Protein AF-A0A9D1MXI4-F1 (afdb_monomer_lite)

Organism: NCBI:txid2840822

Radius of gyration: 25.36 Å; chains: 1; bounding box: 76×59×66 Å

Sequence (255 aa):
MKKQAKLLVVVLALVLALSVVLLTACVKEETKTAYGLVHGEGYVCQATVVVKGETLVSADLIEACLPTYVKAETAIEGYTVEGTYSNHGSAATANFYKTVKFGDVTMTYDATLDGEYSKGYMVGDETMLEFFRNEANCEKYFNAVANDKVAVVLATGDDTTILNSAALLKTENGYWGTPAANALGWKANVKATCDYVVENGFGGASQKTDFTAKDHSSVNAALDNELVDKNGVNTGATWTDMWDYFSLLEKAYEK

Secondary structure (DSSP, 8-state):
-HHHHHHHHHHHHHHHHHHHHTS------EEEEEEEEETTTTEEEEEEEEEETTEEEEEEEEEEE-STT-EESS--TTTEEEEEEEETTEEEEEEEESEEEETTEEEEEEEEEETTEEEEEEETTEEHHHHHTSHHHHHHHHHHHTTT--EEEETTEEE-SSS-HHHHBTTTS-TT-SPPTTS--HHHHHHHHHHHHHHHTTTT-SSGGG-EEE--TTT-GGGTTEEE-TTS-B-S---TTHHHHHHHHHHHHT-

Foldseek 3Di:
DVPVVVVVVVVVVVVVVVVVVVPPPQQDKDKFWFWAAFDVSQWIKIWIWIDRVPATDFIAIKIWGDLQAQFDPDDDPPQWDWWWDDDPNDTDITTHGQWKDFDPWIWGAARDDDDRTGLGTAGVPHRPSRQRRDGVSSVRVVVCQQVLRIFGQDPVGTHSPSRHVLCTICVRVCPCPDPDQQADGPVQQRVLLTVLCNVPNLPQDDDLVQWFFDAPCVPGSHNGGQIAGVVRHTSSHRDSGSVRNSVSNVVRVVD

pLDDT: mean 89.71, std 14.34, range [43.62, 98.75]

Structure (mmCIF, N/CA/C/O backbone):
data_AF-A0A9D1MXI4-F1
#
_entry.id   AF-A0A9D1MXI4-F1
#
loop_
_atom_site.group_PDB
_atom_site.id
_atom_site.type_symbol
_atom_site.label_atom_id
_atom_site.label_alt_id
_atom_site.label_comp_id
_atom_site.label_asym_id
_atom_site.label_entity_id
_atom_site.label_seq_id
_atom_site.pdbx_PDB_ins_code
_atom_site.Cartn_x
_atom_site.Cartn_y
_atom_site.Cartn_z
_atom_site.occupancy
_atom_site.B_iso_or_equiv
_atom_site.auth_seq_id
_atom_site.auth_comp_id
_atom_site.auth_asym_id
_atom_site.auth_atom_id
_atom_site.pdbx_PDB_model_num
ATOM 1 N N . MET A 1 1 ? -54.410 -35.137 40.409 1.00 50.06 1 MET A N 1
ATOM 2 C CA . MET A 1 1 ? -54.025 -33.827 39.824 1.00 50.06 1 MET A CA 1
ATOM 3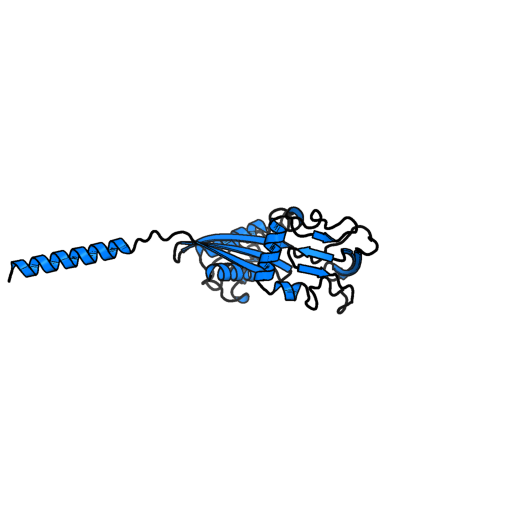 C C . MET A 1 1 ? -52.761 -33.197 40.433 1.00 50.06 1 MET A C 1
ATOM 5 O O . MET A 1 1 ? -51.939 -32.712 39.673 1.00 50.06 1 MET A O 1
ATOM 9 N N . LYS A 1 2 ? -52.517 -33.234 41.758 1.00 52.00 2 LYS A N 1
ATOM 10 C CA . LYS A 1 2 ? -51.366 -32.527 42.383 1.00 52.00 2 LYS A CA 1
ATOM 11 C C . LYS A 1 2 ? -49.951 -33.065 42.065 1.00 52.00 2 LYS A C 1
ATOM 13 O O . LYS A 1 2 ? -48.995 -32.308 42.178 1.00 52.00 2 LYS A O 1
ATOM 18 N N . LYS A 1 3 ? -49.788 -34.342 41.686 1.00 47.94 3 LYS A N 1
ATOM 19 C CA . LYS A 1 3 ? -48.462 -34.938 41.390 1.00 47.94 3 LYS A CA 1
ATOM 20 C C . LYS A 1 3 ? -47.970 -34.683 39.957 1.00 47.94 3 LYS A C 1
ATOM 22 O O . LYS A 1 3 ? -46.775 -34.509 39.766 1.00 47.94 3 LYS A O 1
ATOM 27 N N . GLN A 1 4 ? -48.872 -34.596 38.976 1.00 48.28 4 GLN A N 1
ATOM 28 C CA . GLN A 1 4 ? -48.490 -34.367 37.575 1.00 48.28 4 GLN A CA 1
ATOM 29 C C . GLN A 1 4 ? -48.158 -32.897 37.276 1.00 48.28 4 GLN A C 1
ATOM 31 O O . GLN A 1 4 ? -47.231 -32.632 36.522 1.00 48.28 4 GLN A O 1
ATOM 36 N N . ALA A 1 5 ? -48.807 -31.944 37.957 1.00 52.78 5 ALA A N 1
ATOM 37 C CA . ALA A 1 5 ? -48.458 -30.524 37.853 1.00 52.78 5 ALA A CA 1
ATOM 38 C C . ALA A 1 5 ? -47.048 -30.210 38.398 1.00 52.78 5 ALA A C 1
ATOM 40 O O . ALA A 1 5 ? -46.345 -29.376 37.841 1.00 52.78 5 ALA A O 1
ATOM 41 N N . LYS A 1 6 ? -46.597 -30.912 39.451 1.00 49.81 6 LYS A N 1
ATOM 42 C CA . LYS A 1 6 ? -45.239 -30.744 40.001 1.00 49.81 6 LYS A CA 1
ATOM 43 C C . LYS A 1 6 ? -44.152 -31.293 39.073 1.00 49.81 6 LYS A C 1
ATOM 45 O O . LYS A 1 6 ? -43.085 -30.702 38.995 1.00 49.81 6 LYS A O 1
ATOM 50 N N . LEU A 1 7 ? -44.428 -32.388 38.362 1.00 48.88 7 LEU A N 1
ATOM 51 C CA . LEU A 1 7 ? -43.479 -32.979 37.416 1.00 48.88 7 LEU A CA 1
ATOM 52 C C . LEU A 1 7 ? -43.297 -32.091 36.172 1.00 48.88 7 LEU A C 1
ATOM 54 O O . LEU A 1 7 ? -42.177 -31.910 35.713 1.00 48.88 7 LEU A O 1
ATOM 58 N N . LEU A 1 8 ? -44.380 -31.473 35.686 1.00 51.19 8 LEU A N 1
ATOM 59 C CA . LEU A 1 8 ? -44.344 -30.567 34.534 1.00 51.19 8 LEU A CA 1
ATOM 60 C C . LEU A 1 8 ? -43.522 -29.295 34.812 1.00 51.19 8 LEU A C 1
ATOM 62 O O . LEU A 1 8 ? -42.742 -28.874 33.967 1.00 51.19 8 LEU A O 1
ATOM 66 N N . VAL A 1 9 ? -43.647 -28.717 36.014 1.00 57.34 9 VAL A N 1
ATOM 67 C CA . VAL A 1 9 ? -42.891 -27.516 36.424 1.00 57.34 9 VAL A CA 1
ATOM 68 C C . VAL A 1 9 ? -41.392 -27.806 36.567 1.00 57.34 9 VAL A C 1
ATOM 70 O O . VAL A 1 9 ? -40.570 -26.977 36.189 1.00 57.34 9 VAL A O 1
ATOM 73 N N . VAL A 1 10 ? -41.024 -28.995 37.055 1.00 58.22 10 VAL A N 1
ATOM 74 C CA . VAL A 1 10 ? -39.614 -29.407 37.181 1.00 58.22 10 VAL A CA 1
ATOM 75 C C . VAL A 1 10 ? -38.985 -29.661 35.808 1.00 58.22 10 VAL A C 1
ATOM 77 O O . VAL A 1 10 ? -37.854 -29.244 35.580 1.00 58.22 10 VAL A O 1
ATOM 80 N N . VAL A 1 11 ? -39.719 -30.269 34.870 1.00 56.50 11 VAL A N 1
ATOM 81 C CA . VAL A 1 11 ? -39.235 -30.495 33.496 1.00 56.50 11 VAL A CA 1
ATOM 82 C C . VAL A 1 11 ? -39.101 -29.176 32.725 1.00 56.50 11 VAL A C 1
ATOM 84 O O . VAL A 1 11 ? -38.100 -28.987 32.041 1.00 56.50 11 VAL A O 1
ATOM 87 N N . LEU A 1 12 ? -40.030 -28.224 32.887 1.00 53.81 12 LEU A N 1
ATOM 88 C CA . LEU A 1 12 ? -39.919 -26.904 32.248 1.00 53.81 12 LEU A CA 1
ATOM 89 C C . LEU A 1 12 ? -38.727 -26.095 32.787 1.00 53.81 12 LEU A C 1
ATOM 91 O O . LEU A 1 12 ? -38.022 -25.458 32.011 1.00 53.81 12 LEU A O 1
ATOM 95 N N . ALA A 1 13 ? -38.468 -26.154 34.098 1.00 54.28 13 ALA A N 1
ATOM 96 C CA . ALA A 1 13 ? -37.320 -25.489 34.715 1.00 54.28 13 ALA A CA 1
ATOM 97 C C . ALA A 1 13 ? -35.979 -26.119 34.298 1.00 54.28 13 ALA A C 1
ATOM 99 O O . ALA A 1 13 ? -35.002 -25.399 34.112 1.00 54.28 13 ALA A O 1
ATOM 100 N N . LEU A 1 14 ? -35.935 -27.442 34.095 1.00 51.06 14 LEU A N 1
ATOM 101 C CA . LEU A 1 14 ? -34.757 -28.147 33.576 1.00 51.06 14 LEU A CA 1
ATOM 102 C C . LEU A 1 14 ? -34.491 -27.841 32.098 1.00 51.06 14 LEU A C 1
ATOM 104 O O . LEU A 1 14 ? -33.332 -27.697 31.724 1.00 51.06 14 LEU A O 1
ATOM 108 N N . VAL A 1 15 ? -35.531 -27.682 31.273 1.00 54.56 15 VAL A N 1
ATOM 109 C CA . VAL A 1 15 ? -35.384 -27.274 29.864 1.00 54.56 15 VAL A CA 1
ATOM 110 C C . VAL A 1 15 ? -34.966 -25.804 29.755 1.00 54.56 15 VAL A C 1
ATOM 112 O O . VAL A 1 15 ? -34.084 -25.504 28.958 1.00 54.56 15 VAL A O 1
ATOM 115 N N . LEU A 1 16 ? -35.496 -24.910 30.603 1.00 50.38 16 LEU A N 1
ATOM 116 C CA . LEU A 1 16 ? -35.042 -23.514 30.663 1.00 50.38 16 LEU A CA 1
ATOM 117 C C . LEU A 1 16 ? -33.595 -23.390 31.169 1.00 50.38 16 LEU A C 1
ATOM 119 O O . LEU A 1 16 ? -32.814 -22.626 30.604 1.00 50.38 16 LEU A O 1
ATOM 123 N N . ALA A 1 17 ? -33.206 -24.170 32.182 1.00 50.75 17 ALA A N 1
ATOM 124 C CA . ALA A 1 17 ? -31.834 -24.190 32.685 1.00 50.75 17 ALA A CA 1
ATOM 125 C C . ALA A 1 17 ? -30.846 -24.789 31.666 1.00 50.75 17 ALA A C 1
ATOM 127 O O . ALA A 1 17 ? -29.738 -24.277 31.534 1.00 50.75 17 ALA A O 1
ATOM 128 N N . LEU A 1 18 ? -31.243 -25.807 30.887 1.00 46.19 18 LEU A N 1
ATOM 129 C CA . LEU A 1 18 ? -30.415 -26.323 29.789 1.00 46.19 18 LEU A CA 1
ATOM 130 C C . LEU A 1 18 ? -30.343 -25.358 28.596 1.00 46.19 18 LEU A C 1
ATOM 132 O O . LEU A 1 18 ? -29.289 -25.264 27.973 1.00 46.19 18 LEU A O 1
ATOM 136 N N . SER A 1 19 ? -31.408 -24.606 28.291 1.00 46.47 19 SER A N 1
ATOM 137 C CA . SER A 1 19 ? -31.379 -23.617 27.202 1.00 46.47 19 SER A CA 1
ATOM 138 C C . SER A 1 19 ? -30.511 -22.393 27.511 1.00 46.47 19 SER A C 1
ATOM 140 O O . SER A 1 19 ? -29.990 -21.784 26.586 1.00 46.47 19 SER A O 1
ATOM 142 N N . VAL A 1 20 ? -30.295 -22.061 28.790 1.00 48.47 20 VAL A N 1
ATOM 143 C CA . VAL A 1 20 ? -29.373 -20.980 29.192 1.00 48.47 20 VAL A CA 1
ATOM 144 C C . VAL A 1 20 ? -27.910 -21.447 29.169 1.00 48.47 20 VAL A C 1
ATOM 146 O O . VAL A 1 20 ? -27.020 -20.656 28.874 1.00 48.47 20 VAL A O 1
ATOM 149 N N . VAL A 1 21 ? -27.643 -22.739 29.392 1.00 45.41 21 VAL A N 1
ATOM 150 C CA . VAL A 1 21 ? -26.277 -23.306 29.367 1.00 45.41 21 VAL A CA 1
ATOM 151 C C . VAL A 1 21 ? -25.789 -23.625 27.940 1.00 45.41 21 VAL A C 1
ATOM 153 O O . VAL A 1 21 ? -24.590 -23.741 27.711 1.00 45.41 21 VAL A O 1
ATOM 156 N N . LEU A 1 22 ? -26.686 -23.689 26.950 1.00 43.62 22 LEU A N 1
ATOM 157 C CA . LEU A 1 22 ? -26.337 -23.869 25.530 1.00 43.62 22 LEU A CA 1
ATOM 158 C C . LEU A 1 22 ? -25.975 -22.565 24.788 1.00 43.62 22 LEU A C 1
ATOM 160 O O . LEU A 1 22 ? -25.564 -22.632 23.633 1.00 43.62 22 LEU A O 1
ATOM 164 N N . LEU A 1 23 ? -26.086 -21.397 25.432 1.00 46.88 23 LEU A N 1
ATOM 165 C CA . LEU A 1 23 ? -25.782 -20.090 24.826 1.00 46.88 23 LEU A CA 1
ATOM 166 C C . LEU A 1 23 ? -24.425 -19.501 25.225 1.00 46.88 23 LEU A C 1
ATOM 168 O O . LEU A 1 23 ? -24.022 -18.482 24.676 1.00 46.88 23 LEU A O 1
ATOM 172 N N . THR A 1 24 ? -23.659 -20.170 26.087 1.00 50.75 24 THR A N 1
ATOM 173 C CA . THR A 1 24 ? -22.215 -19.926 26.187 1.00 50.75 24 THR A CA 1
ATOM 174 C C . THR A 1 24 ? -21.483 -20.865 25.237 1.00 50.75 24 THR A C 1
ATOM 176 O O . THR A 1 24 ? -20.652 -21.672 25.654 1.00 50.75 24 THR A O 1
ATOM 179 N N . ALA A 1 25 ? -21.782 -20.779 23.938 1.00 53.97 25 ALA A N 1
ATOM 180 C CA . ALA A 1 25 ? -20.737 -21.086 22.976 1.00 53.97 25 ALA A CA 1
ATOM 181 C C . ALA A 1 25 ? -19.582 -20.149 23.342 1.00 53.97 25 ALA A C 1
ATOM 183 O O . ALA A 1 25 ? -19.776 -18.934 23.375 1.00 53.97 25 ALA A O 1
ATOM 184 N N . CYS A 1 26 ? -18.423 -20.689 23.730 1.00 66.88 26 CYS A N 1
ATOM 185 C CA . CYS A 1 26 ? -17.211 -19.885 23.837 1.00 66.88 26 CYS A CA 1
ATOM 186 C C . CYS A 1 26 ? -17.064 -19.168 22.501 1.00 66.88 26 CYS A C 1
ATOM 188 O O . CYS A 1 26 ? -16.714 -19.806 21.509 1.00 66.88 26 CYS A O 1
ATOM 190 N N . VAL A 1 27 ? -17.405 -17.879 22.467 1.00 76.62 27 VAL A N 1
ATOM 191 C CA . VAL A 1 27 ? -17.268 -17.084 21.258 1.00 76.62 27 VAL A CA 1
ATOM 192 C C . VAL A 1 27 ? -15.780 -17.078 20.957 1.00 76.62 27 VAL A C 1
ATOM 194 O O . VAL A 1 27 ? -14.978 -16.564 21.744 1.00 76.62 27 VAL A O 1
ATOM 197 N N . LYS A 1 28 ? -15.417 -17.810 19.907 1.00 87.88 28 LYS A N 1
ATOM 198 C CA . LYS A 1 28 ? -14.035 -17.982 19.491 1.00 87.88 28 LYS A CA 1
ATOM 199 C C . LYS A 1 28 ? -13.592 -16.681 18.839 1.00 87.88 28 LYS A C 1
ATOM 201 O O . LYS A 1 28 ? -14.395 -16.009 18.199 1.00 87.88 28 LYS A O 1
ATOM 206 N N . GLU A 1 29 ? -12.323 -16.351 19.019 1.00 94.31 29 GLU A N 1
ATOM 207 C CA . GLU A 1 29 ? -11.712 -15.284 18.243 1.00 94.31 29 GLU A CA 1
ATOM 208 C C . GLU A 1 29 ? -11.704 -15.651 16.758 1.00 94.31 29 GLU A C 1
ATOM 210 O O . GLU A 1 29 ? -11.369 -16.780 16.375 1.00 94.31 29 GLU A O 1
ATOM 215 N N . GLU A 1 30 ? -12.095 -14.686 15.941 1.00 95.69 30 GLU A N 1
ATOM 216 C CA . GLU A 1 30 ? -12.072 -14.746 14.490 1.00 95.69 30 GLU A CA 1
ATOM 217 C C . GLU A 1 30 ? -11.144 -13.650 13.976 1.00 95.69 30 GLU A C 1
ATOM 219 O O . GLU A 1 30 ? -11.260 -12.490 14.367 1.00 95.69 30 GLU A O 1
ATOM 224 N N . THR A 1 31 ? -10.211 -14.031 13.108 1.00 97.81 31 THR A N 1
ATOM 225 C CA . THR A 1 31 ? -9.330 -13.095 12.412 1.00 97.81 31 THR A CA 1
ATOM 226 C C . THR A 1 31 ? -9.926 -12.798 11.049 1.00 97.81 31 THR A C 1
ATOM 228 O O . THR A 1 31 ? -10.162 -13.719 10.267 1.00 97.81 31 THR A O 1
ATOM 231 N N . LYS A 1 32 ? -10.126 -11.516 10.760 1.00 97.81 32 LYS A N 1
ATOM 232 C CA . LYS A 1 32 ? -10.642 -11.032 9.485 1.00 97.81 32 LYS A CA 1
ATOM 233 C C . LYS A 1 32 ? -9.624 -10.099 8.852 1.00 97.81 32 LYS A C 1
ATOM 235 O O . LYS A 1 32 ? -9.008 -9.289 9.545 1.00 97.81 32 LYS A O 1
ATOM 240 N N . THR A 1 33 ? -9.453 -10.208 7.540 1.00 98.44 33 THR A N 1
ATOM 241 C CA . THR A 1 33 ? -8.428 -9.461 6.806 1.00 98.44 33 THR A CA 1
ATOM 242 C C . THR A 1 33 ? -9.017 -8.833 5.554 1.00 98.44 33 THR A C 1
ATOM 244 O O . THR A 1 33 ? -9.729 -9.495 4.794 1.00 98.44 33 THR A O 1
ATOM 247 N N . ALA A 1 34 ? -8.689 -7.569 5.309 1.00 98.69 34 ALA A N 1
ATOM 248 C CA . ALA A 1 34 ? -8.965 -6.875 4.059 1.00 98.69 34 ALA A CA 1
ATOM 249 C C . ALA A 1 34 ? -7.683 -6.301 3.460 1.00 98.69 34 ALA A C 1
ATOM 251 O O . ALA A 1 34 ? -6.728 -5.992 4.173 1.00 98.69 34 ALA A O 1
ATOM 252 N N . TYR A 1 35 ? -7.695 -6.145 2.139 1.00 98.75 35 TYR A N 1
ATOM 253 C CA . TYR A 1 35 ? -6.615 -5.504 1.399 1.00 98.75 35 TYR A CA 1
ATOM 254 C C . TYR A 1 35 ? -7.159 -4.324 0.599 1.00 98.75 35 TYR A C 1
ATOM 256 O O . TYR A 1 35 ? -8.290 -4.345 0.099 1.00 98.75 35 TYR A O 1
ATOM 264 N N . GLY A 1 36 ? -6.357 -3.274 0.481 1.00 98.38 36 GLY A N 1
ATOM 265 C CA . GLY A 1 36 ? -6.781 -2.071 -0.217 1.00 98.38 36 GLY A CA 1
ATOM 266 C C . GLY A 1 36 ? -5.667 -1.064 -0.415 1.00 98.38 36 GLY A C 1
ATOM 267 O O . GLY A 1 36 ? -4.592 -1.170 0.173 1.00 98.38 36 GLY A O 1
ATOM 268 N N . LEU A 1 37 ? -5.956 -0.093 -1.271 1.00 97.81 37 LEU A N 1
ATOM 269 C CA . LEU A 1 37 ? -5.107 1.063 -1.487 1.00 97.81 37 LEU A CA 1
ATOM 270 C C . LEU A 1 37 ? -5.292 2.075 -0.353 1.00 97.81 37 LEU A C 1
ATOM 272 O O . LEU A 1 37 ? -6.418 2.327 0.070 1.00 97.81 37 LEU A O 1
ATOM 276 N N . VAL A 1 38 ? -4.196 2.664 0.116 1.00 96.06 38 VAL A N 1
ATOM 277 C CA . VAL A 1 38 ? -4.193 3.670 1.191 1.00 96.06 38 VAL A CA 1
ATOM 278 C C . VAL A 1 38 ? -3.183 4.782 0.914 1.00 96.06 38 VAL A C 1
ATOM 280 O O . VAL A 1 38 ? -2.345 4.663 0.012 1.00 96.06 38 VAL A O 1
ATOM 283 N N . HIS A 1 39 ? -3.271 5.863 1.697 1.00 89.88 39 HIS A N 1
ATOM 284 C CA . HIS A 1 39 ? -2.399 7.033 1.603 1.00 89.88 39 HIS A CA 1
ATOM 285 C C . HIS A 1 39 ? -2.439 7.620 0.185 1.00 89.88 39 HIS A C 1
ATOM 287 O O . HIS A 1 39 ? -1.431 7.696 -0.522 1.00 89.88 39 HIS A O 1
ATOM 293 N N . GLY A 1 40 ? -3.659 7.962 -0.250 1.00 88.38 40 GLY A N 1
ATOM 294 C CA . GLY A 1 40 ? -3.909 8.563 -1.562 1.00 88.38 40 GLY A CA 1
ATOM 295 C C . GLY A 1 40 ? -3.619 7.628 -2.738 1.00 88.38 40 GLY A C 1
ATOM 296 O O . GLY A 1 40 ? -3.064 8.065 -3.740 1.00 88.38 40 GLY A O 1
ATOM 297 N N . GLU A 1 41 ? -3.960 6.344 -2.602 1.00 91.50 41 GLU A N 1
ATOM 298 C CA . GLU A 1 41 ? -3.702 5.290 -3.598 1.00 91.50 41 GLU A CA 1
ATOM 299 C C . GLU A 1 41 ? -2.209 4.979 -3.859 1.00 91.50 41 GLU A C 1
ATOM 301 O O . GLU A 1 41 ? -1.874 4.299 -4.825 1.00 91.50 41 GLU A O 1
ATOM 306 N N . GLY A 1 42 ? -1.293 5.420 -2.988 1.00 90.69 42 GLY A N 1
ATOM 307 C CA . GLY A 1 42 ? 0.152 5.220 -3.171 1.00 90.69 42 GLY A CA 1
ATOM 308 C C . GLY A 1 42 ? 0.705 3.873 -2.684 1.00 90.69 42 GLY A C 1
ATOM 309 O O . GLY A 1 42 ? 1.833 3.512 -3.031 1.00 90.69 42 GLY A O 1
ATOM 310 N N . TYR A 1 43 ? -0.052 3.143 -1.861 1.00 95.50 43 TYR A N 1
ATOM 311 C CA . TYR A 1 43 ? 0.412 1.950 -1.142 1.00 95.50 43 TYR A CA 1
ATOM 312 C C . TYR A 1 43 ? -0.684 0.891 -1.068 1.00 95.50 43 TYR A C 1
ATOM 314 O O . TYR A 1 43 ? -1.865 1.230 -1.047 1.00 95.50 43 TYR A O 1
ATOM 322 N N . VAL A 1 44 ? -0.294 -0.382 -0.967 1.00 98.31 44 VAL A N 1
ATOM 323 C CA . VAL A 1 44 ? -1.212 -1.483 -0.637 1.00 98.31 44 VAL A CA 1
ATOM 324 C C . VAL A 1 44 ? -1.085 -1.791 0.845 1.00 98.31 44 VAL A C 1
ATOM 326 O O . VAL A 1 44 ? 0.016 -2.032 1.335 1.00 98.31 44 VAL A O 1
ATOM 329 N N . CYS A 1 45 ? -2.206 -1.826 1.551 1.00 98.50 45 CYS A N 1
ATOM 330 C CA . CYS A 1 45 ? -2.264 -2.164 2.963 1.00 98.50 45 CYS A CA 1
ATOM 331 C C . CYS A 1 45 ? -3.030 -3.465 3.185 1.00 98.50 45 CYS A C 1
ATOM 333 O O . CYS A 1 45 ? -4.058 -3.712 2.551 1.00 98.50 45 CYS A O 1
ATOM 335 N N . GLN A 1 46 ? -2.515 -4.282 4.098 1.00 98.69 46 GLN A N 1
ATOM 336 C CA . GLN A 1 46 ? -3.233 -5.361 4.751 1.00 98.69 46 GLN A CA 1
ATOM 337 C C . GLN A 1 46 ? -3.771 -4.831 6.080 1.00 98.69 46 GLN A C 1
ATOM 339 O O . GLN A 1 46 ? -2.993 -4.500 6.974 1.00 98.69 46 GLN A O 1
ATOM 344 N N . ALA A 1 47 ? -5.092 -4.803 6.225 1.00 98.75 47 ALA A N 1
ATO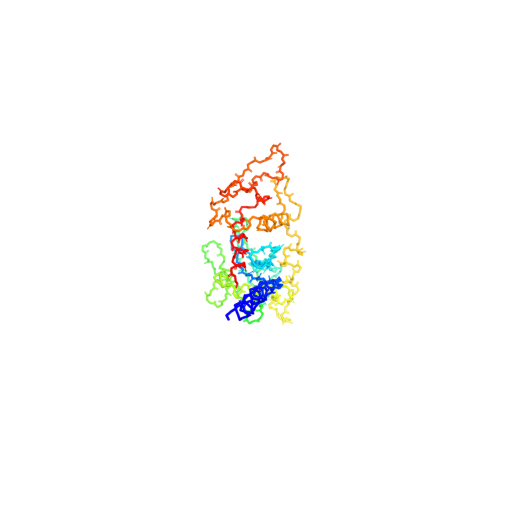M 345 C CA . ALA A 1 47 ? -5.751 -4.550 7.497 1.00 98.75 47 ALA A CA 1
ATOM 346 C C . ALA A 1 47 ? -6.236 -5.868 8.086 1.00 98.75 47 ALA A C 1
ATOM 348 O O . ALA A 1 47 ? -6.936 -6.632 7.419 1.00 98.75 47 ALA A O 1
ATOM 349 N N . THR A 1 48 ? -5.881 -6.127 9.338 1.00 98.62 48 THR A N 1
ATOM 350 C CA . THR A 1 48 ? -6.319 -7.313 10.071 1.00 98.62 48 THR A CA 1
ATOM 351 C C . THR A 1 48 ? -7.024 -6.884 11.341 1.00 98.62 48 THR A C 1
ATOM 353 O O . THR A 1 48 ? -6.500 -6.067 12.089 1.00 98.62 48 THR A O 1
ATOM 356 N N . VAL A 1 49 ? -8.191 -7.458 11.613 1.00 98.56 49 VAL A N 1
ATOM 357 C CA . VAL A 1 49 ? -8.886 -7.305 12.892 1.00 98.56 49 VA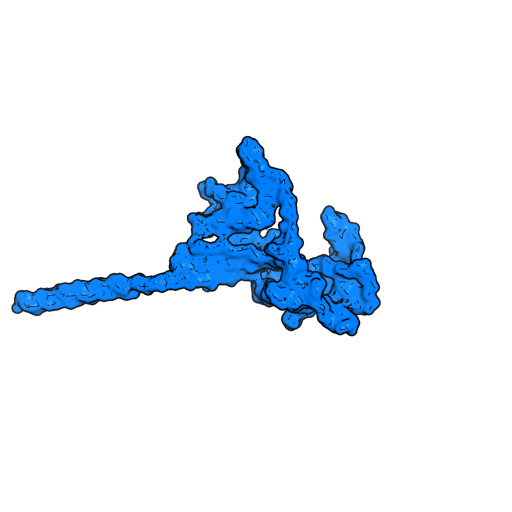L A CA 1
ATOM 358 C C . VAL A 1 49 ? -9.141 -8.672 13.504 1.00 98.56 49 VAL A C 1
ATOM 360 O O . VAL A 1 49 ? -9.387 -9.653 12.800 1.00 98.56 49 VAL A O 1
ATOM 363 N N . VAL A 1 50 ? -9.083 -8.743 14.827 1.00 98.12 50 VAL A N 1
ATOM 364 C CA . VAL A 1 50 ? -9.506 -9.917 15.587 1.00 98.12 50 VAL A CA 1
ATOM 365 C C . VAL A 1 50 ? -10.759 -9.544 16.349 1.00 98.12 50 VAL A C 1
ATOM 367 O O . VAL A 1 50 ? -10.769 -8.556 17.080 1.00 98.12 50 VAL A O 1
ATOM 370 N N . VAL A 1 51 ? -11.817 -10.332 16.189 1.00 96.50 51 VAL A N 1
ATOM 371 C CA . VAL A 1 51 ? -13.096 -10.113 16.866 1.00 96.50 51 VAL A CA 1
ATOM 372 C C . VAL A 1 51 ? -13.448 -11.295 17.747 1.00 96.50 51 VAL A C 1
ATOM 374 O O . VAL A 1 51 ? -13.118 -12.441 17.450 1.00 96.50 51 VAL A O 1
ATOM 377 N N . LYS A 1 52 ? -14.161 -11.019 18.833 1.00 93.94 52 LYS A N 1
ATOM 378 C CA . LYS A 1 52 ? -14.753 -12.019 19.713 1.00 93.94 52 LYS A CA 1
ATOM 379 C C . LYS A 1 52 ? -16.232 -11.702 19.869 1.00 93.94 52 LYS A C 1
ATOM 381 O O . LYS A 1 52 ? -16.649 -11.012 20.798 1.00 93.94 52 LYS A O 1
ATOM 386 N N . GLY A 1 53 ? -17.023 -12.199 18.924 1.00 88.75 53 GLY A N 1
ATOM 387 C CA . GLY A 1 53 ? -18.424 -11.813 18.781 1.00 88.75 53 GLY A CA 1
ATOM 388 C C . GLY A 1 53 ? -18.486 -10.422 18.176 1.00 88.75 53 GLY A C 1
ATOM 389 O O . GLY A 1 53 ? -17.885 -10.194 17.135 1.00 88.75 53 GLY A O 1
ATOM 390 N N . GLU A 1 54 ? -19.157 -9.494 18.851 1.00 86.38 54 GLU A N 1
ATOM 391 C CA . GLU A 1 54 ? -19.245 -8.087 18.428 1.00 86.38 54 GLU A CA 1
ATOM 392 C C . GLU A 1 54 ? -18.117 -7.217 19.008 1.00 86.38 54 GLU A C 1
ATOM 394 O O . GLU A 1 54 ? -18.042 -6.022 18.744 1.00 86.38 54 GLU A O 1
ATOM 399 N N . THR A 1 55 ? -17.241 -7.789 19.841 1.00 90.94 55 THR A N 1
ATOM 400 C CA . THR A 1 55 ? -16.127 -7.053 20.446 1.00 90.94 55 THR A CA 1
ATOM 401 C C . THR A 1 55 ? -14.889 -7.136 19.565 1.00 90.94 55 THR A C 1
ATOM 403 O O . THR A 1 55 ? -14.426 -8.236 19.257 1.00 90.94 55 THR A O 1
ATOM 406 N N . LEU A 1 56 ? -14.319 -5.983 19.218 1.00 95.50 56 LEU A N 1
ATOM 407 C CA . LEU A 1 56 ? -13.021 -5.893 18.558 1.00 95.50 56 LEU A CA 1
ATOM 408 C C . LEU A 1 56 ? -11.908 -6.077 19.606 1.00 95.50 56 LEU A C 1
ATOM 410 O O . LEU A 1 56 ? -11.891 -5.408 20.633 1.00 95.50 56 LEU A O 1
ATOM 414 N N . VAL A 1 57 ? -11.029 -7.053 19.385 1.00 96.62 57 VAL A N 1
ATOM 415 C CA . VAL A 1 57 ? -9.982 -7.484 20.331 1.00 96.62 57 VAL A CA 1
ATOM 416 C C . VAL A 1 57 ? -8.636 -6.868 19.973 1.00 96.62 57 VAL A C 1
ATOM 418 O O . VAL A 1 57 ? -7.896 -6.433 20.852 1.00 96.62 57 VAL A O 1
ATOM 421 N N . SER A 1 58 ? -8.309 -6.843 18.684 1.00 98.06 58 SER A N 1
ATOM 422 C CA . SER A 1 58 ? -7.096 -6.215 18.172 1.00 98.06 58 SER A CA 1
ATOM 423 C C . SER A 1 58 ? -7.273 -5.790 16.718 1.00 98.06 58 SER A C 1
ATOM 425 O O . SER A 1 58 ? -8.149 -6.291 16.008 1.00 98.06 58 SER A O 1
ATOM 427 N N . ALA A 1 59 ? -6.416 -4.871 16.290 1.00 98.44 59 ALA A N 1
ATOM 428 C CA . ALA A 1 59 ? -6.299 -4.400 14.921 1.00 98.44 59 ALA A CA 1
ATOM 429 C C . ALA A 1 59 ? -4.815 -4.277 14.552 1.00 98.44 59 ALA A C 1
ATOM 431 O O . ALA A 1 59 ? -3.988 -3.944 15.404 1.00 98.44 59 ALA A O 1
ATOM 432 N N . ASP A 1 60 ? -4.486 -4.535 13.292 1.00 98.19 60 ASP A N 1
ATOM 433 C CA . ASP A 1 60 ? -3.146 -4.383 12.734 1.00 98.19 60 ASP A CA 1
ATOM 434 C C . ASP A 1 60 ? -3.208 -3.871 11.292 1.00 98.19 60 ASP A C 1
ATOM 436 O O . ASP A 1 60 ? -4.154 -4.158 10.552 1.00 98.19 60 ASP A O 1
ATOM 440 N N . LEU A 1 61 ? -2.185 -3.112 10.907 1.00 98.31 61 LEU A N 1
ATOM 441 C CA . LEU A 1 61 ? -2.031 -2.518 9.584 1.00 98.31 61 LEU A CA 1
ATOM 442 C C . LEU A 1 61 ? -0.588 -2.700 9.124 1.00 98.31 61 LEU A C 1
ATOM 444 O O . LEU A 1 61 ? 0.347 -2.196 9.751 1.00 98.31 61 LEU A O 1
ATOM 448 N N . ILE A 1 62 ? -0.412 -3.362 7.986 1.00 97.44 62 ILE A N 1
ATOM 449 C CA . ILE A 1 62 ? 0.896 -3.526 7.353 1.00 97.44 62 ILE A CA 1
ATOM 450 C C . ILE A 1 62 ? 0.815 -2.977 5.936 1.00 97.44 62 ILE A C 1
ATOM 452 O O . ILE A 1 62 ? -0.058 -3.353 5.161 1.00 97.44 62 ILE A O 1
ATOM 456 N N . GLU A 1 63 ? 1.753 -2.102 5.585 1.00 96.50 63 GLU A N 1
ATOM 457 C CA . GLU A 1 63 ? 1.790 -1.449 4.280 1.00 96.50 63 GLU A CA 1
ATOM 458 C C . GLU A 1 63 ? 2.972 -1.908 3.433 1.00 96.50 63 GLU A C 1
ATOM 460 O O . GLU A 1 63 ? 4.117 -1.933 3.895 1.00 96.50 63 GLU A O 1
ATOM 465 N N . ALA A 1 64 ? 2.684 -2.169 2.161 1.00 97.50 64 ALA A N 1
ATOM 466 C CA . ALA A 1 64 ? 3.647 -2.399 1.102 1.00 97.50 64 ALA A CA 1
ATOM 467 C C . ALA A 1 64 ? 3.668 -1.206 0.130 1.00 97.50 64 ALA A C 1
ATOM 469 O O . ALA A 1 64 ? 2.629 -0.766 -0.373 1.00 97.50 64 ALA A O 1
ATOM 470 N N . CYS A 1 65 ? 4.863 -0.703 -0.176 1.00 96.12 65 CYS A N 1
ATOM 471 C CA . CYS A 1 65 ? 5.095 0.215 -1.290 1.00 96.12 65 CYS A CA 1
ATOM 472 C C . CYS A 1 65 ? 4.629 -0.424 -2.601 1.00 96.12 65 CYS A C 1
ATOM 474 O O . CYS A 1 65 ? 4.920 -1.594 -2.851 1.00 96.12 65 CYS A O 1
ATOM 476 N N . LEU A 1 66 ? 3.945 0.338 -3.454 1.00 96.31 66 LEU A N 1
ATOM 477 C CA . LEU A 1 66 ? 3.694 -0.064 -4.838 1.00 96.31 66 LEU A CA 1
ATOM 478 C C . LEU A 1 66 ? 4.993 -0.008 -5.663 1.00 96.31 66 LEU A C 1
ATOM 480 O O . LEU A 1 66 ? 5.869 0.814 -5.369 1.00 96.31 66 LEU A O 1
ATOM 484 N N . PRO A 1 67 ? 5.132 -0.814 -6.734 1.00 94.81 67 PRO A N 1
ATOM 485 C CA . PRO A 1 67 ? 6.310 -0.805 -7.599 1.00 94.81 67 PRO A CA 1
ATOM 486 C C . PRO A 1 67 ? 6.283 0.385 -8.580 1.00 94.81 67 PRO A C 1
ATOM 488 O O . PRO A 1 67 ? 6.590 0.245 -9.757 1.00 94.81 67 PRO A O 1
ATOM 491 N N . THR A 1 68 ? 5.922 1.583 -8.113 1.00 92.81 68 THR A N 1
ATOM 492 C CA . THR A 1 68 ? 5.743 2.783 -8.948 1.00 92.81 68 THR A CA 1
ATOM 493 C C . THR A 1 68 ? 7.058 3.270 -9.547 1.00 92.81 68 THR A C 1
ATOM 495 O O . THR A 1 68 ? 7.111 3.676 -10.706 1.00 92.81 68 THR A O 1
ATOM 498 N N . TYR A 1 69 ? 8.138 3.218 -8.758 1.00 92.31 69 TYR A N 1
ATOM 499 C CA . TYR A 1 69 ? 9.429 3.803 -9.115 1.00 92.31 69 TYR A CA 1
ATOM 500 C C . TYR A 1 69 ? 10.584 2.801 -9.048 1.00 92.31 69 TYR A C 1
ATOM 502 O O . TYR A 1 69 ? 11.582 3.037 -8.365 1.00 92.31 69 TYR A O 1
ATOM 510 N N . VAL A 1 70 ? 10.473 1.681 -9.769 1.00 96.62 70 VAL A N 1
ATOM 511 C CA . VAL A 1 70 ? 11.552 0.677 -9.828 1.00 96.62 70 VAL A CA 1
ATOM 512 C C . VAL A 1 70 ? 12.636 1.126 -10.812 1.00 96.62 70 VAL A C 1
ATOM 514 O O . VAL A 1 70 ? 12.652 0.745 -11.984 1.00 96.62 70 VAL A O 1
ATOM 517 N N . LYS A 1 71 ? 13.504 2.015 -10.332 1.00 96.69 71 LYS A N 1
ATOM 518 C CA . LYS A 1 71 ? 14.601 2.612 -11.098 1.00 96.69 71 LYS A CA 1
ATOM 519 C C . LYS A 1 71 ? 15.833 1.706 -11.092 1.00 96.69 71 LYS A C 1
ATOM 521 O O . LYS A 1 71 ? 16.175 1.133 -10.061 1.00 96.69 71 LYS A O 1
ATOM 526 N N . ALA A 1 72 ? 16.517 1.633 -12.225 1.00 96.56 72 ALA A N 1
ATOM 527 C CA . ALA A 1 72 ? 17.849 1.062 -12.353 1.00 96.56 72 ALA A CA 1
ATOM 528 C C . ALA A 1 72 ? 18.898 2.182 -12.265 1.00 96.56 72 ALA A C 1
ATOM 530 O O . ALA A 1 72 ? 18.701 3.271 -12.809 1.00 96.56 72 ALA A O 1
ATOM 531 N N . GLU A 1 73 ? 20.024 1.918 -11.600 1.00 94.44 73 GLU A N 1
ATOM 532 C CA . GLU A 1 73 ? 21.129 2.886 -11.508 1.00 94.44 73 GLU A CA 1
ATOM 533 C C . GLU A 1 73 ? 21.766 3.160 -12.875 1.00 94.44 73 GLU A C 1
ATOM 535 O O . GLU A 1 73 ? 22.183 4.279 -13.170 1.00 94.44 73 GLU A O 1
ATOM 540 N N . THR A 1 74 ? 21.818 2.136 -13.726 1.00 94.56 74 THR A N 1
ATOM 541 C CA . THR A 1 74 ? 22.361 2.202 -15.080 1.00 94.56 74 THR A CA 1
ATOM 542 C C . THR A 1 74 ? 21.377 1.603 -16.077 1.00 94.56 74 THR A C 1
ATOM 544 O O . THR A 1 74 ? 20.559 0.746 -15.739 1.00 94.56 74 THR A O 1
ATOM 547 N N . ALA A 1 75 ? 21.434 2.080 -17.320 1.00 96.94 75 ALA A N 1
ATOM 548 C CA . ALA A 1 75 ? 20.639 1.512 -18.398 1.00 96.94 75 ALA A CA 1
ATOM 549 C C . ALA A 1 75 ? 21.123 0.090 -18.726 1.00 96.94 75 ALA A C 1
ATOM 551 O O . ALA A 1 75 ? 22.321 -0.146 -18.888 1.00 96.94 75 ALA A O 1
ATOM 552 N N . ILE A 1 76 ? 20.179 -0.836 -18.874 1.00 96.62 76 ILE A N 1
ATOM 553 C CA . ILE A 1 76 ? 20.414 -2.223 -19.270 1.00 96.62 76 ILE A CA 1
ATOM 554 C C . ILE A 1 76 ? 19.675 -2.450 -20.587 1.00 96.62 76 ILE A C 1
ATOM 556 O O . ILE A 1 76 ? 18.444 -2.401 -20.643 1.00 96.62 76 ILE A O 1
ATOM 560 N N . GLU A 1 77 ? 20.425 -2.692 -21.661 1.00 96.38 77 GLU A N 1
ATOM 561 C CA . GLU A 1 77 ? 19.871 -2.842 -23.009 1.00 96.38 77 GLU A CA 1
ATOM 562 C C . GLU A 1 77 ? 18.771 -3.914 -23.051 1.00 96.38 77 GLU A C 1
ATOM 564 O O . GLU A 1 77 ? 18.988 -5.064 -22.679 1.00 96.38 77 GLU A O 1
ATOM 569 N N . GLY A 1 78 ? 17.569 -3.525 -23.484 1.00 96.19 78 GLY A N 1
ATOM 570 C CA . GLY A 1 78 ? 16.404 -4.410 -23.579 1.00 96.19 78 GLY A CA 1
ATOM 571 C C . GLY A 1 78 ? 15.641 -4.648 -22.268 1.00 96.19 78 GLY A C 1
ATOM 572 O O . GLY A 1 78 ? 14.493 -5.093 -22.331 1.00 96.19 78 GLY A O 1
ATOM 573 N N . TYR A 1 79 ? 16.216 -4.299 -21.113 1.00 97.94 79 TYR A N 1
ATOM 574 C CA . TYR A 1 79 ? 15.641 -4.554 -19.782 1.00 97.94 79 TYR A CA 1
ATOM 575 C C . TYR A 1 79 ? 15.325 -3.292 -18.988 1.00 97.94 79 TYR A C 1
ATOM 577 O O . TYR A 1 79 ? 14.613 -3.377 -17.991 1.00 97.94 79 TYR A O 1
ATOM 585 N N . THR A 1 80 ? 15.785 -2.127 -19.437 1.00 98.19 80 THR A N 1
ATOM 586 C CA . THR A 1 80 ? 15.346 -0.834 -18.911 1.00 98.19 80 THR A CA 1
ATOM 587 C C . THR A 1 80 ? 14.773 0.050 -20.006 1.00 98.19 80 THR A C 1
ATOM 589 O O . THR A 1 80 ? 15.078 -0.115 -21.188 1.00 98.19 80 THR A O 1
ATOM 592 N N . VAL A 1 81 ? 13.969 1.023 -19.600 1.00 97.94 81 VAL A N 1
ATOM 593 C CA . VAL A 1 81 ? 13.436 2.078 -20.460 1.00 97.94 81 VAL A CA 1
ATOM 594 C C . VAL A 1 81 ? 13.581 3.421 -19.750 1.00 97.94 81 VAL A C 1
ATOM 596 O O . VAL A 1 81 ? 13.381 3.506 -18.539 1.00 97.94 81 VAL A O 1
ATOM 599 N N . GLU A 1 82 ? 13.966 4.464 -20.481 1.00 98.06 82 GLU A N 1
ATOM 600 C CA . GLU A 1 82 ? 13.960 5.820 -19.934 1.00 98.06 82 GLU A CA 1
ATOM 601 C C . GLU A 1 82 ? 12.511 6.301 -19.799 1.00 98.06 82 GLU A C 1
ATOM 603 O O . GLU A 1 82 ? 11.733 6.222 -20.749 1.00 98.06 82 GLU A O 1
ATOM 608 N N . GLY A 1 83 ? 12.149 6.773 -18.610 1.00 97.44 83 GLY A N 1
ATOM 609 C CA . GLY A 1 83 ? 10.823 7.297 -18.303 1.00 97.44 83 GLY A CA 1
ATOM 610 C C . GLY A 1 83 ? 10.907 8.642 -17.594 1.00 97.44 83 GLY A C 1
ATOM 611 O O . GLY A 1 83 ? 11.894 8.935 -16.914 1.00 97.44 83 GLY A O 1
ATOM 612 N N . THR A 1 84 ? 9.857 9.448 -17.738 1.00 97.56 84 THR A N 1
ATOM 613 C CA . THR A 1 84 ? 9.693 10.717 -17.019 1.00 97.56 84 THR A CA 1
ATOM 614 C C . THR A 1 84 ? 8.740 10.506 -15.849 1.00 97.56 84 THR A C 1
ATOM 616 O O . THR A 1 84 ? 7.673 9.929 -16.019 1.00 97.56 84 THR A O 1
ATOM 619 N N . TYR A 1 85 ? 9.095 10.955 -14.652 1.00 94.81 85 TYR A N 1
ATOM 620 C CA . TYR A 1 85 ? 8.291 10.756 -13.448 1.00 94.81 85 TYR A CA 1
ATOM 621 C C . TYR A 1 85 ? 8.226 12.023 -12.598 1.00 94.81 85 TYR A C 1
ATOM 623 O O . TYR A 1 85 ? 9.084 12.902 -12.704 1.00 94.81 85 TYR A O 1
ATOM 631 N N . SER A 1 86 ? 7.213 12.109 -11.734 1.00 92.44 86 SER A N 1
ATOM 632 C CA . SER A 1 86 ? 7.099 13.207 -10.777 1.00 92.44 86 SER A CA 1
ATOM 633 C C . SER A 1 86 ? 8.038 12.982 -9.594 1.00 92.44 86 SER A C 1
ATOM 635 O O . SER A 1 86 ? 7.907 12.017 -8.841 1.00 92.44 86 SER A O 1
ATOM 637 N N . ASN A 1 87 ? 8.982 13.894 -9.407 1.00 89.88 87 ASN A N 1
ATOM 638 C CA . ASN A 1 87 ? 9.853 13.974 -8.248 1.00 89.88 87 ASN A CA 1
ATOM 639 C C . ASN A 1 87 ? 9.495 15.232 -7.452 1.00 89.88 87 ASN A C 1
ATOM 641 O O . ASN A 1 87 ? 9.873 16.340 -7.830 1.00 89.88 87 ASN A O 1
ATOM 645 N N . HIS A 1 88 ? 8.722 15.070 -6.375 1.00 86.38 88 HIS A N 1
ATOM 646 C CA . HIS A 1 88 ? 8.215 16.183 -5.559 1.00 86.38 88 HIS A CA 1
ATOM 647 C C . HIS A 1 88 ? 7.501 17.275 -6.382 1.00 86.38 88 HIS A C 1
ATOM 649 O O . HIS A 1 88 ? 7.692 18.469 -6.156 1.00 86.38 88 HIS A O 1
ATOM 655 N N . GLY A 1 89 ? 6.686 16.862 -7.359 1.00 86.62 89 GLY A N 1
ATOM 656 C CA . GLY A 1 89 ? 5.915 17.771 -8.214 1.00 86.62 89 GLY A CA 1
ATOM 657 C C . GLY A 1 89 ? 6.689 18.353 -9.399 1.00 86.62 89 GLY A C 1
ATOM 658 O O . GLY A 1 89 ? 6.132 19.153 -10.139 1.00 86.62 89 GLY A O 1
ATOM 659 N N . SER A 1 90 ? 7.949 17.959 -9.602 1.00 92.19 90 SER A N 1
ATOM 660 C CA . SER A 1 90 ? 8.755 18.349 -10.768 1.00 92.19 90 SER A CA 1
ATOM 661 C C . SER A 1 90 ? 9.076 17.137 -11.637 1.00 92.19 90 SER A C 1
ATOM 663 O O . SER A 1 90 ? 9.342 16.061 -11.102 1.00 92.19 90 SER A O 1
ATOM 665 N N . ALA A 1 91 ? 9.089 17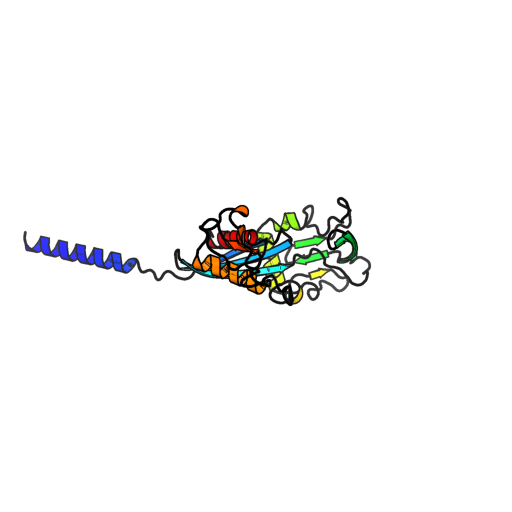.285 -12.962 1.00 95.25 91 ALA A N 1
ATOM 666 C CA . ALA A 1 91 ? 9.523 16.206 -13.844 1.00 95.25 91 ALA A CA 1
ATOM 667 C C . ALA A 1 91 ? 11.011 15.876 -13.667 1.00 95.25 91 ALA A C 1
ATOM 669 O O . ALA A 1 91 ? 11.873 16.755 -13.601 1.00 95.25 91 ALA A O 1
ATOM 670 N N . ALA A 1 92 ? 11.305 14.582 -13.620 1.00 96.44 92 ALA A N 1
ATOM 671 C CA . ALA A 1 92 ? 12.646 14.023 -13.645 1.00 96.44 92 ALA A CA 1
ATOM 672 C C . ALA A 1 92 ? 12.675 12.803 -14.571 1.00 96.44 92 ALA A C 1
ATOM 674 O O . ALA A 1 92 ? 11.654 12.144 -14.759 1.00 96.44 92 ALA A O 1
ATOM 675 N N . THR A 1 93 ? 13.842 12.476 -15.120 1.00 96.94 93 THR A N 1
ATOM 676 C CA . THR A 1 93 ? 14.040 11.272 -15.935 1.00 96.94 93 THR A CA 1
ATOM 677 C C . THR A 1 93 ? 14.871 10.234 -15.191 1.00 96.94 93 THR A C 1
ATOM 679 O O . THR A 1 93 ? 15.743 10.565 -14.385 1.00 96.94 93 THR A O 1
ATOM 682 N N . ALA A 1 94 ? 14.582 8.958 -15.434 1.00 97.69 94 ALA A N 1
ATOM 683 C CA . ALA A 1 94 ? 15.372 7.840 -14.932 1.00 97.69 94 ALA A CA 1
ATOM 684 C C . ALA A 1 94 ? 15.237 6.622 -15.852 1.00 97.69 94 ALA A C 1
ATOM 686 O O . ALA A 1 94 ? 14.280 6.513 -16.617 1.00 97.69 94 ALA A O 1
ATOM 687 N N . ASN A 1 95 ? 16.171 5.678 -15.728 1.00 98.06 95 ASN A N 1
ATOM 688 C CA . ASN A 1 95 ? 16.008 4.342 -16.292 1.00 98.06 95 ASN A CA 1
ATOM 689 C C . ASN A 1 95 ? 15.137 3.516 -15.346 1.00 98.06 95 ASN A C 1
ATOM 691 O O . ASN A 1 95 ? 15.495 3.330 -14.185 1.00 98.06 95 ASN A O 1
ATOM 695 N N . PHE A 1 96 ? 14.010 3.013 -15.829 1.00 98.44 96 PHE A N 1
ATOM 696 C CA . PHE A 1 96 ? 13.141 2.094 -15.100 1.00 98.44 96 PHE A CA 1
ATOM 697 C C . PHE A 1 96 ? 13.359 0.677 -15.598 1.00 98.44 96 PHE A C 1
ATOM 699 O O . PHE A 1 96 ? 13.551 0.476 -16.799 1.00 98.44 96 PHE A O 1
ATOM 706 N N . TYR A 1 97 ? 13.306 -0.310 -14.702 1.00 98.56 97 TYR A N 1
ATOM 707 C CA . TYR A 1 97 ? 13.218 -1.700 -15.140 1.00 98.56 97 TYR A CA 1
ATOM 708 C C . TYR A 1 97 ? 11.970 -1.873 -16.005 1.00 98.56 97 TYR A C 1
ATOM 710 O O . TYR A 1 97 ? 10.900 -1.347 -15.723 1.00 98.56 97 TYR A O 1
ATOM 718 N N . LYS A 1 98 ? 12.106 -2.578 -17.121 1.00 98.25 98 LYS A N 1
ATOM 719 C CA . LYS A 1 98 ? 11.039 -2.653 -18.115 1.00 98.25 98 LYS A CA 1
ATOM 720 C C . LYS A 1 98 ? 9.879 -3.512 -17.632 1.00 98.25 98 LYS A C 1
ATOM 722 O O . LYS A 1 98 ? 8.741 -3.243 -17.994 1.00 98.25 98 LYS A O 1
ATOM 727 N N . THR A 1 99 ? 10.167 -4.581 -16.889 1.00 98.50 99 THR A N 1
ATOM 728 C CA . THR A 1 99 ? 9.172 -5.587 -16.502 1.00 98.50 99 THR A CA 1
ATOM 729 C C . THR A 1 99 ? 9.295 -5.939 -15.027 1.00 98.50 99 THR A C 1
ATOM 731 O O . THR A 1 99 ? 10.382 -6.296 -14.569 1.00 98.50 99 THR A O 1
ATOM 734 N N . VAL A 1 100 ? 8.166 -5.897 -14.322 1.00 98.62 100 VAL A N 1
ATOM 735 C CA . VAL A 1 100 ? 7.998 -6.390 -12.950 1.00 98.62 100 VAL A CA 1
ATOM 736 C C . VAL A 1 100 ? 6.990 -7.536 -12.968 1.00 98.62 100 VAL A C 1
ATOM 738 O O . VAL A 1 100 ? 5.991 -7.474 -13.683 1.00 98.62 100 VAL A O 1
ATOM 741 N N . LYS A 1 101 ? 7.238 -8.594 -12.199 1.00 98.31 101 LYS A N 1
ATOM 742 C CA . LYS A 1 101 ? 6.352 -9.756 -12.088 1.00 98.31 101 LYS A CA 1
ATOM 743 C C . LYS A 1 101 ? 6.055 -10.103 -10.642 1.00 98.31 101 LYS A C 1
ATOM 745 O O . LYS A 1 101 ? 6.917 -9.976 -9.778 1.00 98.31 101 LYS A O 1
ATOM 750 N N . PHE A 1 102 ? 4.857 -10.624 -10.414 1.00 98.19 102 PHE A N 1
ATOM 751 C CA . PHE A 1 102 ? 4.490 -11.315 -9.183 1.00 98.19 102 PHE A CA 1
ATOM 752 C C . PHE A 1 102 ? 3.349 -12.294 -9.472 1.00 98.19 102 PHE A C 1
ATOM 754 O O . PHE A 1 102 ? 2.339 -11.935 -10.074 1.00 98.19 102 PHE A O 1
ATOM 761 N N . GLY A 1 103 ? 3.507 -13.554 -9.062 1.00 95.44 103 GLY A N 1
ATOM 762 C CA . GLY A 1 103 ? 2.549 -14.604 -9.416 1.00 95.44 103 GLY A CA 1
ATOM 763 C C . GLY A 1 103 ? 2.364 -14.727 -10.935 1.00 95.44 103 GLY A C 1
ATOM 764 O O . GLY A 1 103 ? 3.323 -14.938 -11.670 1.00 95.44 103 GLY A O 1
ATOM 765 N N . ASP A 1 104 ? 1.121 -14.603 -11.389 1.00 96.75 104 ASP A N 1
ATOM 766 C CA . ASP A 1 104 ? 0.694 -14.587 -12.794 1.00 96.75 104 ASP A CA 1
ATOM 767 C C . ASP A 1 104 ? 0.635 -13.174 -13.407 1.00 96.75 104 ASP A C 1
ATOM 769 O O . ASP A 1 104 ? 0.331 -13.027 -14.591 1.00 96.75 104 ASP A O 1
ATOM 773 N N . VAL A 1 105 ? 0.930 -12.130 -12.629 1.00 98.50 105 VAL A N 1
ATOM 774 C CA . VAL A 1 105 ? 0.853 -10.735 -13.070 1.00 98.50 105 VAL A CA 1
ATOM 775 C C . VAL A 1 105 ? 2.184 -10.306 -13.669 1.00 98.50 105 VAL A C 1
ATOM 777 O O . VAL A 1 105 ? 3.249 -10.501 -13.080 1.00 98.50 105 VAL A O 1
ATOM 780 N N . THR A 1 106 ? 2.114 -9.681 -14.842 1.00 98.50 106 THR A N 1
ATOM 781 C CA . THR A 1 106 ? 3.246 -9.018 -15.492 1.00 98.50 106 THR A CA 1
ATOM 782 C C . THR A 1 106 ? 2.910 -7.550 -15.690 1.00 98.50 106 THR A C 1
ATOM 784 O O . THR A 1 106 ? 1.936 -7.217 -16.362 1.00 98.50 106 THR A O 1
ATOM 787 N N . MET A 1 107 ? 3.742 -6.683 -15.125 1.00 98.62 107 MET A N 1
ATOM 788 C CA . MET A 1 107 ? 3.678 -5.243 -15.301 1.00 98.62 107 MET A CA 1
ATOM 789 C C . MET A 1 107 ? 4.772 -4.803 -16.266 1.00 98.62 107 MET A C 1
ATOM 791 O O . MET A 1 107 ? 5.933 -5.166 -16.074 1.00 98.62 107 MET A O 1
ATOM 795 N N . THR A 1 108 ? 4.431 -4.002 -17.272 1.00 98.50 108 THR A N 1
ATOM 796 C CA . THR A 1 108 ? 5.412 -3.436 -18.212 1.00 98.50 108 THR A CA 1
ATOM 797 C C . THR A 1 108 ? 5.418 -1.922 -18.108 1.00 98.50 108 THR A C 1
ATOM 799 O O . THR A 1 108 ? 4.357 -1.305 -18.092 1.00 98.50 108 THR A O 1
ATOM 802 N N . TYR A 1 109 ? 6.601 -1.321 -18.030 1.00 98.50 109 TYR A N 1
ATOM 803 C CA . TYR A 1 109 ? 6.737 0.129 -17.997 1.00 98.50 109 TYR A CA 1
ATOM 804 C C . TYR A 1 109 ? 6.427 0.731 -19.375 1.00 98.50 109 TYR A C 1
ATOM 806 O O . TYR A 1 109 ? 7.107 0.427 -20.360 1.00 98.50 109 TYR A O 1
ATOM 814 N N . ASP A 1 110 ? 5.422 1.600 -19.438 1.00 98.00 110 ASP A N 1
ATOM 815 C CA . ASP A 1 110 ? 5.069 2.414 -20.596 1.00 98.00 110 ASP A CA 1
ATOM 816 C C . ASP A 1 110 ? 5.643 3.828 -20.421 1.00 98.00 110 ASP A C 1
ATOM 818 O O . ASP A 1 110 ? 5.195 4.628 -19.595 1.00 98.00 110 ASP A O 1
ATOM 822 N N . ALA A 1 111 ? 6.669 4.131 -21.216 1.00 97.38 111 ALA A N 1
ATOM 823 C CA . ALA A 1 111 ? 7.335 5.428 -21.211 1.00 97.38 111 ALA A CA 1
ATOM 824 C C . ALA A 1 111 ? 6.556 6.524 -21.956 1.00 97.38 111 ALA A C 1
ATOM 826 O O . ALA A 1 111 ? 6.952 7.690 -21.888 1.00 97.38 111 ALA A O 1
ATOM 827 N N . THR A 1 112 ? 5.460 6.181 -22.645 1.00 97.25 112 THR A N 1
ATOM 828 C CA . THR A 1 112 ? 4.604 7.154 -23.332 1.00 97.25 112 THR A CA 1
ATOM 829 C C . THR A 1 112 ? 4.125 8.203 -22.338 1.00 97.25 112 THR A C 1
ATOM 831 O O . THR A 1 112 ? 3.636 7.862 -21.261 1.00 97.25 112 THR A O 1
ATOM 834 N N . LEU A 1 113 ? 4.270 9.477 -22.701 1.00 96.44 113 LEU A N 1
ATOM 835 C CA . LEU A 1 113 ? 3.844 10.582 -21.852 1.00 96.44 113 LEU A CA 1
ATOM 836 C C . LEU A 1 113 ? 2.315 10.677 -21.803 1.00 96.44 113 LEU A C 1
ATOM 838 O O . LEU A 1 113 ? 1.646 10.649 -22.838 1.00 96.44 113 LEU A O 1
ATOM 842 N N . ASP A 1 114 ? 1.795 10.844 -20.596 1.00 92.31 114 ASP A N 1
ATOM 843 C CA . ASP A 1 114 ? 0.459 11.328 -20.290 1.00 92.31 114 ASP A CA 1
ATOM 844 C C . ASP A 1 114 ? 0.605 12.650 -19.520 1.00 92.31 114 ASP A C 1
ATOM 846 O O . ASP A 1 114 ? 1.009 12.697 -18.355 1.00 92.31 114 ASP A O 1
ATOM 850 N N . GLY A 1 115 ? 0.401 13.762 -20.229 1.00 93.31 115 GLY A N 1
ATOM 851 C CA . GLY A 1 115 ? 0.815 15.080 -19.754 1.00 93.31 115 GLY A CA 1
ATOM 852 C C . GLY A 1 115 ? 2.342 15.211 -19.691 1.00 93.31 115 GLY A C 1
ATOM 853 O O . GLY A 1 115 ? 3.021 15.076 -20.708 1.00 93.31 115 GLY A O 1
ATOM 854 N N . GLU A 1 116 ? 2.876 15.523 -18.509 1.00 94.31 116 GLU A N 1
ATOM 855 C CA . GLU A 1 116 ? 4.317 15.733 -18.280 1.00 94.31 116 GLU A CA 1
ATOM 856 C C . GLU A 1 116 ? 5.061 14.444 -17.882 1.00 94.31 116 GLU A C 1
ATOM 858 O O . GLU A 1 116 ? 6.289 14.398 -17.926 1.00 94.31 116 GLU A O 1
ATOM 863 N N . TYR A 1 117 ? 4.344 13.383 -17.505 1.00 95.38 117 TYR A N 1
ATOM 864 C CA . TYR A 1 117 ? 4.932 12.165 -16.942 1.00 95.38 117 TYR A CA 1
ATOM 865 C C . TYR A 1 117 ? 4.652 10.953 -17.824 1.00 95.38 117 TYR A C 1
ATOM 867 O O . TYR A 1 117 ? 3.661 10.908 -18.543 1.00 95.38 117 TYR A O 1
ATOM 875 N N . SER A 1 118 ? 5.520 9.949 -17.773 1.00 97.00 118 SER A N 1
ATOM 876 C CA . SER A 1 118 ? 5.252 8.645 -18.370 1.00 97.00 118 SER A CA 1
ATOM 877 C C . SER A 1 118 ? 4.062 7.985 -17.675 1.00 97.00 118 SER A C 1
ATOM 879 O O . SER A 1 118 ? 3.901 8.114 -16.460 1.00 97.00 118 SER A O 1
ATOM 881 N N . LYS A 1 119 ? 3.274 7.216 -18.431 1.00 95.81 119 LYS A N 1
ATOM 882 C CA . LYS A 1 119 ? 2.177 6.393 -17.893 1.00 95.81 119 LYS A CA 1
ATOM 883 C C . LYS A 1 119 ? 2.637 5.434 -16.792 1.00 95.81 119 LYS A C 1
ATOM 885 O O . LYS A 1 119 ? 1.867 5.112 -15.892 1.00 95.81 119 LYS A O 1
ATOM 890 N N . GLY A 1 120 ? 3.899 5.007 -16.841 1.00 97.12 120 GLY A N 1
ATOM 891 C CA . GLY A 1 120 ? 4.499 4.150 -15.826 1.00 97.12 120 GLY A CA 1
ATOM 892 C C . GLY A 1 120 ? 4.135 2.686 -16.040 1.00 97.12 120 GLY A C 1
ATOM 893 O O . GLY A 1 120 ? 3.957 2.241 -17.170 1.00 97.12 120 GLY A O 1
ATOM 894 N N . TYR A 1 121 ? 4.076 1.901 -14.968 1.00 98.00 121 TYR A N 1
ATOM 895 C CA . TYR A 1 121 ? 3.770 0.477 -15.086 1.00 98.00 121 TYR A CA 1
ATOM 896 C C . TYR A 1 121 ? 2.300 0.222 -15.444 1.00 98.00 121 TYR A C 1
ATOM 898 O O . TYR A 1 121 ? 1.387 0.718 -14.785 1.00 98.00 121 TYR A O 1
ATOM 906 N N . MET A 1 122 ? 2.100 -0.621 -16.456 1.00 98.12 122 MET A N 1
ATOM 907 C CA . MET A 1 122 ? 0.803 -1.061 -16.974 1.00 98.12 122 MET A CA 1
ATOM 908 C C . MET A 1 122 ? 0.642 -2.575 -16.797 1.00 98.12 122 MET A C 1
ATOM 910 O O . MET A 1 122 ? 1.626 -3.315 -16.894 1.00 98.12 122 MET A O 1
ATOM 914 N N . VAL A 1 123 ? -0.589 -3.045 -16.597 1.00 98.00 123 VAL A N 1
ATOM 915 C CA . VAL A 1 123 ? -0.969 -4.466 -16.597 1.00 98.00 123 VAL A CA 1
ATOM 916 C C . VAL A 1 123 ? -1.909 -4.714 -17.772 1.00 98.00 123 VAL A C 1
ATOM 918 O O . VAL A 1 123 ? -3.102 -4.434 -17.706 1.00 98.00 123 VAL A O 1
ATOM 921 N N . GLY A 1 124 ? -1.362 -5.217 -18.880 1.00 96.50 124 GLY A N 1
ATOM 922 C CA . GLY A 1 124 ? -2.102 -5.227 -20.144 1.00 96.50 124 GLY A CA 1
ATOM 923 C C . GLY A 1 124 ? -2.447 -3.795 -20.557 1.00 96.50 124 GLY A C 1
ATOM 924 O O . GLY A 1 124 ? -1.541 -2.981 -20.723 1.00 96.50 124 GLY A O 1
ATOM 925 N N . ASP A 1 125 ? -3.741 -3.501 -20.677 1.00 95.44 125 ASP A N 1
ATOM 926 C CA . ASP A 1 125 ? -4.251 -2.171 -21.036 1.00 95.44 125 ASP A CA 1
ATOM 927 C C . ASP A 1 125 ? -4.596 -1.294 -19.812 1.00 95.44 125 ASP A C 1
ATOM 929 O O . ASP A 1 125 ? -4.902 -0.114 -19.976 1.00 95.44 125 ASP A O 1
ATOM 933 N N . GLU A 1 126 ? -4.544 -1.840 -18.592 1.00 97.00 126 GLU A N 1
ATOM 934 C CA . GLU A 1 126 ? -4.851 -1.115 -17.351 1.00 97.00 126 GLU A CA 1
ATOM 935 C C . GLU A 1 126 ? -3.605 -0.430 -16.786 1.00 97.00 126 GLU A C 1
ATOM 937 O O . GLU A 1 126 ? -2.503 -0.990 -16.796 1.00 97.00 126 GLU A O 1
ATOM 942 N N . THR A 1 127 ? -3.769 0.766 -16.224 1.00 95.81 127 THR A N 1
ATOM 943 C CA . THR A 1 127 ? -2.727 1.354 -15.374 1.00 95.81 127 THR A CA 1
ATOM 944 C C . THR A 1 127 ? -2.526 0.505 -14.119 1.00 95.81 127 THR A C 1
ATOM 946 O O . THR A 1 127 ? -3.444 -0.164 -13.639 1.00 95.81 127 THR A O 1
ATOM 949 N N . MET A 1 128 ? -1.330 0.563 -13.526 1.00 95.88 128 MET A N 1
ATOM 950 C CA . MET A 1 128 ? -1.063 -0.086 -12.238 1.00 95.88 128 MET A CA 1
ATOM 951 C C . MET A 1 128 ? -2.112 0.262 -11.170 1.00 95.88 128 MET A C 1
ATOM 953 O O . MET A 1 128 ? -2.541 -0.617 -10.426 1.00 95.88 128 MET A O 1
ATOM 957 N N . LEU A 1 129 ? -2.520 1.532 -11.076 1.00 94.56 129 LEU A N 1
ATOM 958 C CA . LEU A 1 129 ? -3.491 1.963 -10.069 1.00 94.56 129 LEU A CA 1
ATOM 959 C C . LEU A 1 129 ? -4.880 1.377 -10.329 1.00 94.56 129 LEU A C 1
ATOM 961 O O . LEU A 1 129 ? -5.514 0.899 -9.393 1.00 94.56 129 LEU A O 1
ATOM 965 N N . GLU A 1 130 ? -5.339 1.351 -11.583 1.00 97.00 130 GLU A N 1
ATOM 966 C CA . GLU A 1 130 ? -6.608 0.703 -11.943 1.00 97.00 130 GLU A CA 1
ATOM 967 C C . GLU A 1 130 ? -6.604 -0.781 -11.569 1.00 97.00 130 GLU A C 1
ATOM 969 O O . GLU A 1 130 ? -7.546 -1.248 -10.927 1.00 97.00 130 GLU A O 1
ATOM 974 N N . PHE A 1 131 ? -5.509 -1.486 -11.863 1.00 98.12 131 PHE A N 1
ATOM 975 C CA . PHE A 1 131 ? -5.335 -2.887 -11.489 1.00 98.12 131 PHE A CA 1
ATOM 976 C C . PHE A 1 131 ? -5.435 -3.100 -9.965 1.00 98.12 131 PHE A C 1
ATOM 978 O O . PHE A 1 131 ? -6.104 -4.032 -9.503 1.00 98.12 131 PHE A O 1
ATOM 985 N N . PHE A 1 132 ? -4.807 -2.227 -9.168 1.00 98.12 132 PHE A N 1
ATOM 986 C CA . PHE A 1 132 ? -4.802 -2.316 -7.703 1.00 98.12 132 PHE A CA 1
ATOM 987 C C . PHE A 1 132 ? -6.071 -1.796 -7.016 1.00 98.12 132 PHE A C 1
ATOM 989 O O . PHE A 1 132 ? -6.250 -2.022 -5.823 1.00 98.12 132 PHE A O 1
ATOM 996 N N . ARG A 1 133 ? -7.024 -1.183 -7.726 1.00 96.88 133 ARG A N 1
ATOM 997 C CA . ARG A 1 133 ? -8.346 -0.889 -7.132 1.00 96.88 133 ARG A CA 1
ATOM 998 C C . ARG A 1 133 ? -9.139 -2.157 -6.798 1.00 96.88 133 ARG A C 1
ATOM 1000 O O . ARG A 1 133 ? -10.083 -2.106 -6.010 1.00 96.88 133 ARG A O 1
ATOM 1007 N N . ASN A 1 134 ? -8.756 -3.301 -7.363 1.00 98.00 134 ASN A N 1
ATOM 1008 C CA . ASN A 1 134 ? -9.312 -4.600 -7.011 1.00 98.00 134 ASN A CA 1
ATOM 1009 C C . ASN A 1 134 ? -8.610 -5.196 -5.774 1.00 98.00 134 ASN A C 1
ATOM 1011 O O . ASN A 1 134 ? -7.404 -5.436 -5.777 1.00 98.00 134 ASN A O 1
ATOM 1015 N N . GLU A 1 135 ? -9.380 -5.517 -4.732 1.00 98.12 135 GLU A N 1
ATOM 1016 C CA . GLU A 1 135 ? -8.851 -6.096 -3.489 1.00 98.12 135 GLU A CA 1
ATOM 1017 C C . GLU A 1 135 ? -8.094 -7.418 -3.690 1.00 98.12 135 GLU A C 1
ATOM 1019 O O . GLU A 1 135 ? -7.056 -7.616 -3.064 1.00 98.12 135 GLU A O 1
ATOM 1024 N N . ALA A 1 136 ? -8.556 -8.310 -4.571 1.00 98.38 136 ALA A N 1
ATOM 1025 C CA . ALA A 1 136 ? -7.880 -9.588 -4.809 1.00 98.38 136 ALA A CA 1
ATOM 1026 C C . ALA A 1 136 ? -6.497 -9.389 -5.454 1.00 98.38 136 ALA A C 1
ATOM 1028 O O . ALA A 1 136 ? -5.569 -10.165 -5.218 1.00 98.38 136 ALA A O 1
ATOM 1029 N N . ASN A 1 137 ? -6.336 -8.324 -6.244 1.00 98.56 137 ASN A N 1
ATOM 1030 C CA . ASN A 1 137 ? -5.048 -7.939 -6.813 1.00 98.56 137 ASN A CA 1
ATOM 1031 C C . ASN A 1 137 ? -4.117 -7.344 -5.747 1.00 98.56 137 ASN A C 1
ATOM 1033 O O . ASN A 1 137 ? -2.933 -7.689 -5.721 1.00 98.56 137 ASN A O 1
ATOM 1037 N N . CYS A 1 138 ? -4.651 -6.525 -4.834 1.00 98.69 138 CYS A N 1
ATOM 1038 C CA . CYS A 1 138 ? -3.925 -6.055 -3.650 1.00 98.69 138 CYS A CA 1
ATOM 1039 C C . CYS A 1 138 ? -3.441 -7.218 -2.781 1.00 98.69 138 CYS A C 1
ATOM 1041 O O . CYS A 1 138 ? -2.261 -7.273 -2.448 1.00 98.69 138 CYS A O 1
ATOM 1043 N N . GLU A 1 139 ? -4.317 -8.172 -2.463 1.00 98.62 139 GLU A N 1
ATOM 1044 C CA . GLU A 1 139 ? -3.971 -9.372 -1.698 1.00 98.62 139 GLU A CA 1
ATOM 1045 C C . GLU A 1 139 ? -2.859 -10.173 -2.385 1.00 98.62 139 GLU A C 1
ATOM 1047 O O . GLU A 1 139 ? -1.852 -10.518 -1.762 1.00 98.62 139 GLU A O 1
ATOM 1052 N N . LYS A 1 140 ? -3.005 -10.435 -3.691 1.00 98.56 140 LYS A N 1
ATOM 1053 C CA . LYS A 1 140 ? -2.011 -11.168 -4.484 1.00 98.56 140 LYS A CA 1
ATOM 1054 C C . LYS A 1 140 ? -0.637 -10.494 -4.432 1.00 98.56 140 LYS A C 1
ATOM 1056 O O . LYS A 1 140 ? 0.365 -11.176 -4.216 1.00 98.56 140 LYS A O 1
ATOM 1061 N N . TYR A 1 141 ? -0.587 -9.175 -4.618 1.00 98.69 141 TYR A N 1
ATOM 1062 C CA . TYR A 1 141 ? 0.658 -8.412 -4.562 1.00 98.69 141 TYR A CA 1
ATOM 1063 C C . TYR A 1 141 ? 1.253 -8.375 -3.161 1.00 98.69 141 TYR A C 1
ATOM 1065 O O . TYR A 1 141 ? 2.427 -8.692 -2.997 1.00 98.69 141 TYR A O 1
ATOM 1073 N N . PHE A 1 142 ? 0.450 -8.057 -2.146 1.00 98.62 142 PHE A N 1
ATOM 1074 C CA . PHE A 1 142 ? 0.917 -7.987 -0.767 1.00 98.62 142 PHE A CA 1
ATOM 1075 C C . PHE A 1 142 ? 1.524 -9.322 -0.321 1.00 98.62 142 PHE A C 1
ATOM 1077 O O . PHE A 1 142 ? 2.627 -9.363 0.220 1.00 98.62 142 PHE A O 1
ATOM 1084 N N . ASN A 1 143 ? 0.856 -10.436 -0.634 1.00 98.44 143 ASN A N 1
ATOM 1085 C CA . ASN A 1 143 ? 1.372 -11.769 -0.344 1.00 98.44 143 ASN A CA 1
ATOM 1086 C C . ASN A 1 143 ? 2.662 -12.076 -1.119 1.00 98.44 143 ASN A C 1
ATOM 1088 O O . ASN A 1 143 ? 3.542 -12.750 -0.587 1.00 98.44 143 ASN A O 1
ATOM 1092 N N . ALA A 1 144 ? 2.811 -11.589 -2.354 1.00 98.62 144 ALA A N 1
ATOM 1093 C CA . ALA A 1 144 ? 4.066 -11.723 -3.087 1.00 98.62 144 ALA A CA 1
ATOM 1094 C C . ALA A 1 144 ? 5.198 -10.918 -2.432 1.00 98.62 144 ALA A C 1
ATOM 1096 O O . ALA A 1 144 ? 6.295 -11.452 -2.283 1.00 98.62 144 ALA A O 1
ATOM 1097 N N . VAL A 1 145 ? 4.929 -9.688 -1.986 1.00 98.44 145 VAL A N 1
ATOM 1098 C CA . VAL A 1 145 ? 5.893 -8.849 -1.257 1.00 98.44 145 VAL A CA 1
ATOM 1099 C C . VAL A 1 145 ? 6.334 -9.521 0.041 1.00 98.44 145 VAL A C 1
ATOM 1101 O O . VAL A 1 145 ? 7.526 -9.710 0.252 1.00 98.44 145 VAL A O 1
ATOM 1104 N N . ALA A 1 146 ? 5.385 -9.950 0.877 1.00 97.44 146 ALA A N 1
ATOM 1105 C CA . ALA A 1 146 ? 5.663 -10.570 2.175 1.00 97.44 146 ALA A CA 1
ATOM 1106 C C . ALA A 1 146 ? 6.414 -11.914 2.086 1.00 97.44 146 ALA A C 1
ATOM 1108 O O . ALA A 1 146 ? 6.830 -12.457 3.104 1.00 97.44 146 ALA A O 1
ATOM 1109 N N . ASN A 1 147 ? 6.560 -12.475 0.882 1.00 97.88 147 ASN A N 1
ATOM 1110 C CA . ASN A 1 147 ? 7.255 -13.736 0.634 1.00 97.88 147 ASN A CA 1
ATOM 1111 C C . ASN A 1 147 ? 8.449 -13.587 -0.329 1.00 97.88 147 ASN A C 1
ATOM 1113 O O . ASN A 1 147 ? 8.911 -14.603 -0.851 1.00 97.88 147 ASN A O 1
ATOM 1117 N N . ASP A 1 148 ? 8.914 -12.363 -0.604 1.00 98.25 148 ASP A N 1
ATOM 1118 C CA . ASP A 1 148 ? 10.035 -12.072 -1.515 1.00 98.25 148 ASP A CA 1
ATOM 1119 C C . ASP A 1 148 ? 9.844 -12.612 -2.946 1.00 98.25 148 ASP A C 1
ATOM 1121 O O . ASP A 1 148 ? 10.762 -13.151 -3.569 1.00 98.25 148 ASP A O 1
ATOM 1125 N N . LYS A 1 149 ? 8.620 -12.502 -3.479 1.00 98.44 149 LYS A N 1
ATOM 1126 C CA . LYS A 1 149 ? 8.222 -13.045 -4.795 1.00 98.44 149 LYS A CA 1
ATOM 1127 C C . LYS A 1 149 ? 7.901 -11.987 -5.846 1.00 98.44 149 LYS A C 1
ATOM 1129 O O . LYS A 1 149 ? 7.361 -12.335 -6.897 1.00 98.44 149 LYS A O 1
ATOM 1134 N N . VAL A 1 150 ? 8.197 -10.718 -5.580 1.00 98.56 150 VAL A N 1
ATOM 1135 C CA . VAL A 1 150 ? 8.145 -9.677 -6.610 1.00 98.56 150 VAL A CA 1
ATOM 1136 C C . VAL A 1 150 ? 9.508 -9.620 -7.286 1.00 98.56 150 VAL A C 1
ATOM 1138 O O . VAL A 1 150 ? 10.529 -9.509 -6.614 1.00 98.56 150 VAL A O 1
ATOM 1141 N N . ALA A 1 151 ? 9.532 -9.727 -8.610 1.00 98.44 151 ALA A N 1
ATOM 1142 C CA . ALA A 1 151 ? 10.765 -9.801 -9.381 1.00 98.44 151 ALA A CA 1
ATOM 1143 C C . ALA A 1 151 ? 10.824 -8.728 -10.464 1.00 98.44 151 ALA A C 1
ATOM 1145 O O . ALA A 1 151 ? 9.808 -8.410 -11.084 1.00 98.44 151 ALA A O 1
ATOM 1146 N N . VAL A 1 152 ? 12.025 -8.237 -10.756 1.00 98.38 152 VAL A N 1
ATOM 1147 C CA . VAL A 1 152 ? 12.315 -7.577 -12.034 1.00 98.38 152 VAL A CA 1
ATOM 1148 C C . VAL A 1 152 ? 12.818 -8.615 -13.035 1.00 98.38 152 VAL A C 1
ATOM 1150 O O . VAL A 1 152 ? 13.507 -9.561 -12.659 1.00 98.38 152 VAL A O 1
ATOM 1153 N N . VAL A 1 153 ? 12.488 -8.463 -14.316 1.00 98.00 153 VAL A N 1
ATOM 1154 C CA . VAL A 1 153 ? 12.980 -9.380 -15.358 1.00 98.00 153 VAL A CA 1
ATOM 1155 C C . VAL A 1 153 ? 14.271 -8.837 -15.953 1.00 98.00 153 VAL A C 1
ATOM 1157 O O . VAL A 1 153 ? 14.289 -7.719 -16.470 1.00 98.00 153 VAL A O 1
ATOM 1160 N N . LEU A 1 154 ? 15.328 -9.648 -15.934 1.00 96.62 154 LEU A N 1
ATOM 1161 C CA . LEU A 1 154 ? 16.643 -9.342 -16.498 1.00 96.62 154 LEU A CA 1
ATOM 1162 C C . LEU A 1 154 ? 17.082 -10.426 -17.489 1.00 96.62 154 LEU A C 1
ATOM 1164 O O . LEU A 1 154 ? 16.479 -11.495 -17.590 1.00 96.62 154 LEU A O 1
ATOM 1168 N N . ALA A 1 155 ? 18.187 -10.180 -18.197 1.00 93.81 155 ALA A N 1
ATOM 1169 C CA . ALA A 1 155 ? 18.789 -11.165 -19.103 1.00 93.81 155 ALA A CA 1
ATOM 1170 C C . ALA A 1 155 ? 19.177 -12.469 -18.399 1.00 93.81 155 ALA A C 1
ATOM 1172 O O . ALA A 1 155 ? 19.143 -13.543 -18.994 1.00 93.81 155 ALA A O 1
ATOM 1173 N N . THR A 1 156 ? 19.561 -12.362 -17.129 1.00 93.06 156 THR A N 1
ATOM 1174 C CA . THR A 1 156 ? 19.979 -13.478 -16.280 1.00 93.06 156 THR A CA 1
ATOM 1175 C C . THR A 1 156 ? 18.805 -14.239 -15.666 1.00 93.06 156 THR A C 1
ATOM 1177 O O . THR A 1 156 ? 19.031 -15.240 -14.992 1.00 93.06 156 THR A O 1
ATOM 1180 N N . GLY A 1 157 ? 17.571 -13.785 -15.900 1.00 95.62 157 GLY A N 1
ATOM 1181 C CA . GLY A 1 157 ? 16.353 -14.311 -15.295 1.00 95.62 157 GLY A CA 1
ATOM 1182 C C . GLY A 1 157 ? 15.645 -13.282 -14.416 1.00 95.62 157 GLY A C 1
ATOM 1183 O O . GLY A 1 157 ? 15.971 -12.095 -14.427 1.00 95.62 157 GLY A O 1
ATOM 1184 N N . ASP A 1 158 ? 14.655 -13.760 -13.672 1.00 97.31 158 ASP A N 1
ATOM 1185 C CA . ASP A 1 158 ? 13.886 -12.959 -12.723 1.00 97.31 158 ASP A CA 1
ATOM 1186 C C . ASP A 1 158 ? 14.728 -12.707 -11.447 1.00 97.31 158 ASP A C 1
ATOM 1188 O O . ASP A 1 158 ? 15.273 -13.648 -10.868 1.00 97.31 158 ASP A O 1
ATOM 1192 N N . ASP A 1 159 ? 14.838 -11.448 -11.012 1.00 97.56 159 ASP A N 1
ATOM 1193 C CA . ASP A 1 159 ? 15.584 -11.017 -9.819 1.00 97.56 159 ASP A CA 1
ATOM 1194 C C . ASP A 1 159 ? 14.630 -10.460 -8.752 1.00 97.56 159 ASP A C 1
ATOM 1196 O O . ASP A 1 159 ? 14.016 -9.404 -8.931 1.00 97.56 159 ASP A O 1
ATOM 1200 N N . THR A 1 160 ? 14.500 -11.178 -7.634 1.00 97.44 160 THR A N 1
ATOM 1201 C CA . THR A 1 160 ? 13.649 -10.802 -6.493 1.00 97.44 160 THR A CA 1
ATOM 1202 C C . THR A 1 160 ? 14.377 -9.989 -5.426 1.00 97.44 160 THR A C 1
ATOM 1204 O O . THR A 1 160 ? 13.760 -9.534 -4.467 1.00 97.44 160 THR A O 1
ATOM 1207 N N . THR A 1 161 ? 15.685 -9.767 -5.566 1.00 96.44 161 THR A N 1
ATOM 1208 C CA . THR A 1 161 ? 16.479 -9.061 -4.550 1.00 96.44 161 THR A CA 1
ATOM 1209 C C . THR A 1 161 ? 16.237 -7.552 -4.553 1.00 96.44 161 THR A C 1
ATOM 1211 O O . THR A 1 161 ? 16.464 -6.896 -3.540 1.00 96.44 161 THR A O 1
ATOM 1214 N N . ILE A 1 162 ? 15.735 -7.009 -5.667 1.00 95.44 162 ILE A N 1
ATOM 1215 C CA . ILE A 1 162 ? 15.445 -5.579 -5.844 1.00 95.44 162 ILE A CA 1
ATOM 1216 C C . ILE A 1 162 ? 14.106 -5.185 -5.200 1.00 95.44 162 ILE A C 1
ATOM 1218 O O . ILE A 1 162 ? 13.976 -4.086 -4.667 1.00 95.44 162 ILE A O 1
ATOM 1222 N N . LEU A 1 163 ? 13.111 -6.075 -5.250 1.00 96.62 163 LEU A N 1
ATOM 1223 C CA . LEU A 1 163 ? 11.731 -5.837 -4.809 1.00 96.62 163 LEU A CA 1
ATOM 1224 C C . LEU A 1 163 ? 11.316 -6.827 -3.703 1.00 96.62 163 LEU A C 1
ATOM 1226 O O . LEU A 1 163 ? 10.237 -7.413 -3.744 1.00 96.62 163 LEU A O 1
ATOM 1230 N N . ASN A 1 164 ? 12.187 -7.030 -2.716 1.00 96.12 164 ASN A N 1
ATOM 1231 C CA . ASN A 1 164 ? 11.927 -7.903 -1.567 1.00 96.12 164 ASN A CA 1
ATOM 1232 C C . ASN A 1 164 ? 11.121 -7.198 -0.454 1.00 96.12 164 ASN A C 1
ATOM 1234 O O . ASN A 1 164 ? 10.873 -5.987 -0.505 1.00 96.12 164 ASN A O 1
ATOM 1238 N N . SER A 1 165 ? 10.718 -7.953 0.569 1.00 96.56 165 SER A N 1
ATOM 1239 C CA . SER A 1 165 ? 9.977 -7.458 1.732 1.00 96.56 165 SER A CA 1
ATOM 1240 C C . SER A 1 165 ? 10.729 -6.331 2.437 1.00 96.56 165 SER A C 1
ATOM 1242 O O . SER A 1 165 ? 10.140 -5.296 2.739 1.00 96.56 165 SER A O 1
ATOM 1244 N N . ALA A 1 166 ? 12.049 -6.466 2.587 1.00 95.62 166 ALA A N 1
ATOM 1245 C CA . ALA A 1 166 ? 12.890 -5.468 3.238 1.00 95.62 166 ALA A CA 1
ATOM 1246 C C . ALA A 1 166 ? 12.931 -4.131 2.482 1.00 95.62 166 ALA A C 1
ATOM 1248 O O . ALA A 1 166 ? 13.159 -3.091 3.096 1.00 95.62 166 ALA A O 1
ATOM 1249 N N . ALA A 1 167 ? 12.708 -4.135 1.166 1.00 95.00 167 ALA A N 1
ATOM 1250 C CA . ALA A 1 167 ? 12.591 -2.929 0.354 1.00 95.00 167 ALA A CA 1
ATOM 1251 C C . ALA A 1 167 ? 11.164 -2.352 0.370 1.00 95.00 167 ALA A C 1
ATOM 1253 O O . ALA A 1 167 ? 10.979 -1.130 0.379 1.00 95.00 167 ALA A O 1
ATOM 1254 N N . LEU A 1 168 ? 10.144 -3.213 0.374 1.00 96.38 168 LEU A N 1
ATOM 1255 C CA . LEU A 1 168 ? 8.765 -2.810 0.093 1.00 96.38 168 LEU A CA 1
ATOM 1256 C C . LEU A 1 168 ? 7.864 -2.697 1.327 1.00 96.38 168 LEU A C 1
ATOM 1258 O O . LEU A 1 168 ? 6.974 -1.849 1.321 1.00 96.38 168 LEU A O 1
ATOM 1262 N N . LEU A 1 169 ? 8.068 -3.486 2.381 1.00 96.31 169 LEU A N 1
ATOM 1263 C CA . LEU A 1 169 ? 7.267 -3.404 3.603 1.00 96.31 169 LEU A CA 1
ATOM 1264 C C . LEU A 1 169 ? 7.750 -2.261 4.490 1.00 96.31 169 LEU A C 1
ATOM 1266 O O . LEU A 1 169 ? 8.907 -2.223 4.909 1.00 96.31 169 LEU A O 1
ATOM 1270 N N . LYS A 1 170 ? 6.843 -1.352 4.862 1.00 93.19 170 LYS A N 1
ATOM 1271 C CA . LYS A 1 170 ? 7.174 -0.205 5.729 1.00 93.19 170 LYS A CA 1
ATOM 1272 C C . LYS A 1 170 ? 7.609 -0.593 7.139 1.00 93.19 170 LYS A C 1
ATOM 1274 O O . LYS A 1 170 ? 8.312 0.159 7.817 1.00 93.19 170 LYS A O 1
ATOM 1279 N N . THR A 1 171 ? 7.213 -1.779 7.585 1.00 90.44 171 THR A N 1
ATOM 1280 C CA . THR A 1 171 ? 7.669 -2.372 8.845 1.00 90.44 171 THR A CA 1
ATOM 1281 C C . THR A 1 171 ? 9.167 -2.694 8.828 1.00 90.44 171 THR A C 1
ATOM 1283 O O . THR A 1 171 ? 9.792 -2.650 9.893 1.00 90.44 171 THR A O 1
ATOM 1286 N N . GLU A 1 172 ? 9.742 -2.932 7.643 1.00 91.69 172 GLU A N 1
ATOM 1287 C CA . GLU A 1 172 ? 11.109 -3.428 7.432 1.00 91.69 172 GLU A CA 1
ATOM 1288 C C . GLU A 1 172 ? 12.036 -2.396 6.768 1.00 91.69 172 GLU A C 1
ATOM 1290 O O . GLU A 1 172 ? 13.203 -2.295 7.142 1.00 91.69 172 GLU A O 1
ATOM 1295 N N . ASN A 1 173 ? 11.524 -1.572 5.850 1.00 87.50 173 ASN A N 1
ATOM 1296 C CA . ASN A 1 173 ? 12.331 -0.690 4.994 1.00 87.50 173 ASN A CA 1
ATOM 1297 C C . ASN A 1 173 ? 12.744 0.652 5.633 1.00 87.50 173 ASN A C 1
ATOM 1299 O O . ASN A 1 173 ? 13.307 1.522 4.967 1.00 87.50 173 ASN A O 1
ATOM 1303 N N . GLY A 1 174 ? 12.444 0.851 6.920 1.00 81.06 174 GLY A N 1
ATOM 1304 C CA . GLY A 1 174 ? 12.790 2.074 7.649 1.00 81.06 174 GLY A CA 1
ATOM 1305 C C . GLY A 1 174 ? 11.973 3.314 7.261 1.00 81.06 174 GLY A C 1
ATOM 1306 O O . GLY A 1 174 ? 12.413 4.432 7.543 1.00 81.06 174 GLY A O 1
ATOM 1307 N N . TYR A 1 175 ? 10.802 3.145 6.632 1.00 79.06 175 TYR A N 1
ATOM 1308 C CA . TYR A 1 175 ? 9.934 4.245 6.200 1.00 79.06 175 TYR A CA 1
ATOM 1309 C C . TYR A 1 175 ? 9.706 5.303 7.292 1.00 79.06 175 TYR A C 1
ATOM 1311 O O . TYR A 1 175 ? 9.464 4.987 8.459 1.00 79.06 175 TYR A O 1
ATOM 1319 N N . TRP A 1 176 ? 9.766 6.577 6.878 1.00 69.06 176 TRP A N 1
ATOM 1320 C CA . TRP A 1 176 ? 9.669 7.786 7.713 1.00 69.06 176 TRP A CA 1
ATOM 1321 C C . TRP A 1 176 ? 10.739 7.964 8.804 1.00 69.06 176 TRP A C 1
ATOM 1323 O O . TRP A 1 176 ? 10.713 8.990 9.480 1.00 69.06 176 TRP A O 1
ATOM 1333 N N . GLY A 1 177 ? 11.716 7.053 8.919 1.00 73.06 177 GLY A N 1
ATOM 1334 C CA . GLY A 1 177 ? 12.914 7.216 9.747 1.00 73.06 177 GLY A CA 1
ATOM 1335 C C . GLY A 1 177 ? 12.636 7.835 11.124 1.00 73.06 177 GLY A C 1
ATOM 1336 O O . GLY A 1 177 ? 11.808 7.333 11.887 1.00 73.06 177 GLY A O 1
ATOM 1337 N N . THR A 1 178 ? 13.329 8.939 11.428 1.00 74.00 178 THR A N 1
ATOM 1338 C CA . THR A 1 178 ? 13.026 9.793 12.585 1.00 74.00 178 THR A CA 1
ATOM 1339 C C . THR A 1 178 ? 11.925 10.789 12.205 1.00 74.00 178 THR A C 1
ATOM 1341 O O . THR A 1 178 ? 12.158 11.612 11.316 1.00 74.00 178 THR A O 1
ATOM 1344 N N . PRO A 1 179 ? 10.756 10.766 12.869 1.00 71.50 179 PRO A N 1
ATOM 1345 C CA . PRO A 1 179 ? 9.677 11.697 12.563 1.00 71.50 179 PRO A CA 1
ATOM 1346 C C . PRO A 1 179 ? 10.069 13.153 12.834 1.00 71.50 179 PRO A C 1
ATOM 1348 O O . PRO A 1 179 ? 10.949 13.441 13.651 1.00 71.50 179 PRO A O 1
ATOM 1351 N N . ALA A 1 180 ? 9.388 14.080 12.157 1.00 70.25 180 ALA A N 1
ATOM 1352 C CA . ALA A 1 180 ? 9.489 15.501 12.468 1.00 70.25 180 ALA A CA 1
ATOM 1353 C C . ALA A 1 180 ? 9.062 15.762 13.924 1.00 70.25 180 ALA A C 1
ATOM 1355 O O . ALA A 1 180 ? 8.228 15.047 14.475 1.00 70.25 180 ALA A O 1
ATOM 1356 N N . ALA A 1 181 ? 9.604 16.812 14.547 1.00 70.50 181 ALA A N 1
ATOM 1357 C CA . ALA A 1 181 ? 9.314 17.135 15.949 1.00 70.50 181 ALA A CA 1
ATOM 1358 C C . ALA A 1 181 ? 7.818 17.383 16.231 1.00 70.50 181 ALA A C 1
ATOM 1360 O O . ALA A 1 181 ? 7.391 17.289 17.380 1.00 70.50 181 ALA A O 1
ATOM 1361 N N . ASN A 1 182 ? 7.046 17.711 15.192 1.00 68.38 182 ASN A N 1
ATOM 1362 C CA . ASN A 1 182 ? 5.643 18.087 15.268 1.00 68.38 182 ASN A CA 1
ATOM 1363 C C . ASN A 1 182 ? 4.670 17.078 14.629 1.00 68.38 182 ASN A C 1
ATOM 1365 O O . ASN A 1 182 ? 3.554 17.447 14.286 1.00 68.38 182 ASN A O 1
ATOM 1369 N N . ALA A 1 183 ? 5.087 15.831 14.408 1.00 69.12 183 ALA A N 1
ATOM 1370 C CA . ALA A 1 183 ? 4.196 14.801 13.884 1.00 69.12 183 ALA A CA 1
ATOM 1371 C C . ALA A 1 183 ? 4.582 13.421 14.412 1.00 69.12 183 ALA A C 1
ATOM 1373 O O . ALA A 1 183 ? 5.759 13.126 14.634 1.00 69.12 183 ALA A O 1
ATOM 1374 N N . LEU A 1 184 ? 3.598 12.537 14.557 1.00 83.00 184 LEU A N 1
ATOM 1375 C CA . LEU A 1 184 ? 3.877 11.133 14.815 1.00 83.00 184 LEU A CA 1
ATOM 1376 C C . LEU A 1 184 ? 4.545 10.480 13.601 1.00 83.00 184 LEU A C 1
ATOM 1378 O O . LEU A 1 184 ? 4.222 10.774 12.453 1.00 83.00 184 LEU A O 1
ATOM 1382 N N . GLY A 1 185 ? 5.456 9.540 13.859 1.00 87.12 185 GLY A N 1
ATOM 1383 C CA . GLY A 1 185 ? 5.998 8.656 12.827 1.00 87.12 185 GLY A CA 1
ATOM 1384 C C . GLY A 1 185 ? 4.961 7.649 12.322 1.00 87.12 185 GLY A C 1
ATOM 1385 O O . GLY A 1 185 ? 3.887 7.499 12.904 1.00 87.12 185 GLY A O 1
ATOM 1386 N N . TRP A 1 186 ? 5.295 6.905 11.265 1.00 89.12 186 TRP A N 1
ATOM 1387 C CA . TRP A 1 186 ? 4.363 5.968 10.629 1.00 89.12 186 TRP A CA 1
ATOM 1388 C C . TRP A 1 186 ? 3.896 4.897 11.621 1.00 89.12 186 TRP A C 1
ATOM 1390 O O . TRP A 1 186 ? 2.701 4.735 11.846 1.00 89.12 186 TRP A O 1
ATOM 1400 N N . LYS A 1 187 ? 4.848 4.263 12.322 1.00 89.56 187 LYS A N 1
ATOM 1401 C CA . LYS A 1 187 ? 4.565 3.233 13.339 1.00 89.56 187 LYS A CA 1
ATOM 1402 C C . LYS A 1 187 ? 3.649 3.746 14.454 1.00 89.56 187 LYS A C 1
ATOM 1404 O O . LYS A 1 187 ? 2.792 3.012 14.931 1.00 89.56 187 LYS A O 1
ATOM 1409 N N . ALA A 1 188 ? 3.833 4.999 14.873 1.00 90.88 188 ALA A N 1
ATOM 1410 C CA . ALA A 1 188 ? 3.030 5.598 15.934 1.00 90.88 188 ALA A CA 1
ATOM 1411 C C . ALA A 1 188 ? 1.609 5.936 15.458 1.00 90.88 188 ALA A C 1
ATOM 1413 O O . ALA A 1 188 ? 0.662 5.690 16.196 1.00 90.88 188 ALA A O 1
ATOM 1414 N N . ASN A 1 189 ? 1.449 6.416 14.221 1.00 93.44 189 ASN A N 1
ATOM 1415 C CA . ASN A 1 189 ? 0.130 6.653 13.631 1.00 93.44 189 ASN A CA 1
ATOM 1416 C C . ASN A 1 189 ? -0.659 5.360 13.398 1.00 93.44 189 ASN A C 1
ATOM 1418 O O . ASN A 1 189 ? -1.846 5.318 13.715 1.00 93.44 189 ASN A O 1
ATOM 1422 N N . VAL A 1 190 ? -0.004 4.304 12.896 1.00 94.94 190 VAL A N 1
ATOM 1423 C CA . VAL A 1 190 ? -0.610 2.967 12.780 1.00 94.94 190 VAL A CA 1
ATOM 1424 C C . VAL A 1 190 ? -1.117 2.514 14.141 1.00 94.94 190 VAL A C 1
ATOM 1426 O O . VAL A 1 190 ? -2.292 2.184 14.274 1.00 94.94 190 VAL A O 1
ATOM 1429 N N . LYS A 1 191 ? -0.256 2.568 15.166 1.00 95.38 191 LYS A N 1
ATOM 1430 C CA . LYS A 1 191 ? -0.630 2.159 16.520 1.00 95.38 191 LYS A CA 1
ATOM 1431 C C . LYS A 1 191 ? -1.827 2.955 17.042 1.00 95.38 191 LYS A C 1
ATOM 1433 O O . LYS A 1 191 ? -2.789 2.346 17.486 1.00 95.38 191 LYS A O 1
ATOM 1438 N N . ALA A 1 192 ? -1.783 4.284 16.958 1.00 96.31 192 ALA A N 1
ATOM 1439 C CA . ALA A 1 192 ? -2.871 5.138 17.428 1.00 96.31 192 ALA A CA 1
ATOM 1440 C C . ALA A 1 192 ? -4.192 4.849 16.696 1.00 96.31 192 ALA A C 1
ATOM 1442 O O . ALA A 1 192 ? -5.235 4.725 17.327 1.00 96.31 192 ALA A O 1
ATOM 1443 N N . THR A 1 193 ? -4.134 4.647 15.376 1.00 97.50 193 THR A N 1
ATOM 1444 C CA . THR A 1 193 ? -5.312 4.302 14.566 1.00 97.50 193 THR A CA 1
ATOM 1445 C C . THR A 1 193 ? -5.902 2.950 14.980 1.00 97.50 193 THR A C 1
ATOM 1447 O O . THR A 1 193 ? -7.112 2.850 15.179 1.00 97.50 193 THR A O 1
ATOM 1450 N N . CYS A 1 194 ? -5.067 1.918 15.146 1.00 98.31 194 CYS A N 1
ATOM 1451 C CA . CYS A 1 194 ? -5.511 0.596 15.592 1.00 98.31 194 CYS A CA 1
ATOM 1452 C C . CYS A 1 194 ? -6.082 0.630 17.016 1.00 98.31 194 CYS A C 1
ATOM 1454 O O . CYS A 1 194 ? -7.158 0.082 17.243 1.00 98.31 194 CYS A O 1
ATOM 1456 N N . ASP A 1 195 ? -5.398 1.290 17.955 1.00 98.31 195 ASP A N 1
ATOM 1457 C CA . ASP A 1 195 ? -5.859 1.434 19.340 1.00 98.31 195 ASP A CA 1
ATOM 1458 C C . ASP A 1 195 ? -7.219 2.151 19.387 1.00 98.31 195 ASP A C 1
ATOM 1460 O O . ASP A 1 195 ? -8.150 1.664 20.027 1.00 98.31 195 ASP A O 1
ATOM 1464 N N . TYR A 1 196 ? -7.374 3.254 18.642 1.00 98.19 196 TYR A N 1
ATOM 1465 C CA . TYR A 1 196 ? -8.634 3.995 18.554 1.00 98.19 196 TYR A CA 1
ATOM 1466 C C . TYR A 1 196 ? -9.795 3.104 18.094 1.00 98.19 196 TYR A C 1
ATOM 1468 O O . TYR A 1 196 ? -10.856 3.120 18.720 1.00 98.19 196 TYR A O 1
ATOM 1476 N N . VAL A 1 197 ? -9.594 2.302 17.042 1.00 98.12 197 VAL A N 1
ATOM 1477 C CA . VAL A 1 197 ? -10.617 1.382 16.516 1.00 98.12 197 VAL A CA 1
ATOM 1478 C C . VAL A 1 197 ? -10.946 0.266 17.512 1.00 98.12 197 VAL A C 1
ATOM 1480 O O . VAL A 1 197 ? -12.113 -0.086 17.667 1.00 98.12 197 VAL A O 1
ATOM 1483 N N . VAL A 1 198 ? -9.951 -0.279 18.218 1.00 98.06 198 VAL A N 1
ATOM 1484 C CA . VAL A 1 198 ? -10.168 -1.297 19.264 1.00 98.06 198 VAL A CA 1
ATOM 1485 C C . VAL A 1 198 ? -10.996 -0.735 20.418 1.00 98.06 198 VAL A C 1
ATOM 1487 O O . VAL A 1 198 ? -11.904 -1.404 20.908 1.00 98.06 198 VAL A O 1
ATOM 1490 N N . GLU A 1 199 ? -10.712 0.495 20.840 1.00 97.44 199 GLU A N 1
ATOM 1491 C CA . GLU A 1 199 ? -11.369 1.117 21.990 1.00 97.44 199 GLU A CA 1
ATOM 1492 C C . GLU A 1 199 ? -12.767 1.662 21.669 1.00 97.44 199 GLU A C 1
ATOM 1494 O O . GLU A 1 199 ? -13.663 1.586 22.512 1.00 97.44 199 GLU A O 1
ATOM 1499 N N . ASN A 1 200 ? -12.968 2.206 20.465 1.00 97.00 200 ASN A N 1
ATOM 1500 C CA . ASN A 1 200 ? -14.161 2.989 20.119 1.00 97.00 200 ASN A CA 1
ATOM 1501 C C . ASN A 1 200 ? -15.020 2.359 19.010 1.00 97.00 200 ASN A C 1
ATOM 1503 O O . ASN A 1 200 ? -16.151 2.797 18.778 1.00 97.00 200 ASN A O 1
ATOM 1507 N N . GLY A 1 201 ? -14.515 1.328 18.329 1.00 96.69 201 GLY A N 1
ATOM 1508 C CA . GLY A 1 201 ? -15.150 0.750 17.148 1.00 96.69 201 GLY A CA 1
ATOM 1509 C C . GLY A 1 201 ? -15.202 1.731 15.972 1.00 96.69 201 GLY A C 1
ATOM 1510 O O . GLY A 1 201 ? -14.401 2.659 15.869 1.00 96.69 201 GLY A O 1
ATOM 1511 N N . PHE A 1 202 ? -16.175 1.530 15.078 1.00 97.25 202 PHE A N 1
ATOM 1512 C CA . PHE A 1 202 ? -16.286 2.286 13.821 1.00 97.25 202 PHE A CA 1
ATOM 1513 C C . PHE A 1 202 ? -17.369 3.382 13.829 1.00 97.25 202 PHE A C 1
ATOM 1515 O O . PHE A 1 202 ? -17.544 4.113 12.863 1.00 97.25 202 PHE A O 1
ATOM 1522 N N . GLY A 1 203 ? -18.094 3.573 14.938 1.00 96.19 203 GLY A N 1
ATOM 1523 C CA . GLY A 1 203 ? -19.199 4.545 15.000 1.00 96.19 203 GLY A CA 1
ATOM 1524 C C . GLY A 1 203 ? -18.777 6.024 14.929 1.00 96.19 203 GLY A C 1
ATOM 1525 O O . GLY A 1 203 ? -19.622 6.896 14.693 1.00 96.19 203 GLY A O 1
ATOM 1526 N N . GLY A 1 204 ? -17.490 6.316 15.140 1.00 95.06 204 GLY A N 1
ATOM 1527 C CA . GLY A 1 204 ? -16.927 7.668 15.208 1.00 95.06 204 GLY A CA 1
ATOM 1528 C C . GLY A 1 204 ? -16.785 8.391 13.869 1.00 95.06 204 GLY A C 1
ATOM 1529 O O . GLY A 1 204 ? -16.781 9.620 13.837 1.00 95.06 204 GLY A O 1
ATOM 1530 N N . ALA A 1 205 ? -16.754 7.668 12.749 1.00 96.69 205 ALA A N 1
ATOM 1531 C CA . ALA A 1 205 ? -16.602 8.253 11.421 1.00 96.69 205 ALA A CA 1
ATOM 1532 C C . ALA A 1 205 ? -17.278 7.385 10.357 1.00 96.69 205 ALA A C 1
ATOM 1534 O O . ALA A 1 205 ? -17.286 6.170 10.455 1.00 96.69 205 ALA A O 1
ATOM 1535 N N . SER A 1 206 ? -17.852 8.020 9.339 1.00 96.56 206 SER A N 1
ATOM 1536 C CA . SER A 1 206 ? -18.428 7.355 8.154 1.00 96.56 206 SER A CA 1
ATOM 1537 C C . SER A 1 206 ? -17.919 7.942 6.832 1.00 96.56 206 SER A C 1
ATOM 1539 O O . SER A 1 206 ? -18.291 7.489 5.753 1.00 96.56 206 SER A O 1
ATOM 1541 N N . GLN A 1 207 ? -17.086 8.978 6.910 1.00 96.56 207 GLN A N 1
ATOM 1542 C CA . GLN A 1 207 ? -16.465 9.656 5.777 1.00 96.56 207 GLN A CA 1
ATOM 1543 C C . GLN A 1 207 ? -15.224 10.420 6.254 1.00 96.56 207 GLN A C 1
ATOM 1545 O O . GLN A 1 207 ? -15.114 10.772 7.428 1.00 96.56 207 GLN A O 1
ATOM 1550 N N . LYS A 1 208 ? -14.321 10.768 5.329 1.00 94.94 208 LYS A N 1
ATOM 1551 C CA . LYS A 1 208 ? -13.068 11.482 5.640 1.00 94.94 208 LYS A CA 1
ATOM 1552 C C . LYS A 1 208 ? -13.268 12.766 6.451 1.00 94.94 208 LYS A C 1
ATOM 1554 O O . LYS A 1 208 ? -12.480 13.051 7.344 1.00 94.94 208 LYS A O 1
ATOM 1559 N N . THR A 1 209 ? -14.314 13.534 6.150 1.00 95.69 209 THR A N 1
ATOM 1560 C CA . THR A 1 209 ? -14.601 14.824 6.801 1.00 95.69 209 THR A CA 1
ATOM 1561 C C . THR A 1 209 ? -15.093 14.703 8.242 1.00 95.69 209 THR A C 1
ATOM 1563 O O . THR A 1 209 ? -15.216 15.724 8.912 1.00 95.69 209 THR A O 1
ATOM 1566 N N . ASP A 1 210 ? -15.369 13.487 8.719 1.00 96.75 210 ASP A N 1
ATOM 1567 C CA . ASP A 1 210 ? -15.723 13.240 10.119 1.00 96.75 210 ASP A CA 1
ATOM 1568 C C . ASP A 1 210 ? -14.483 13.263 11.033 1.00 96.75 210 ASP A C 1
ATOM 1570 O O . ASP A 1 210 ? -14.628 13.408 12.243 1.00 96.75 210 ASP A O 1
ATOM 1574 N N . PHE A 1 211 ? -13.273 13.177 10.465 1.00 96.50 211 PHE A N 1
ATOM 1575 C CA . PHE A 1 211 ? -12.027 13.429 11.182 1.00 96.50 211 PHE A CA 1
ATOM 1576 C C . PHE A 1 211 ? -11.588 14.880 10.996 1.00 96.50 211 PHE A C 1
ATOM 1578 O O . PHE A 1 211 ? -11.411 15.363 9.876 1.00 96.50 211 PHE A O 1
ATOM 1585 N N . THR A 1 212 ? -11.374 15.579 12.108 1.00 94.94 212 THR A N 1
ATOM 1586 C CA . THR A 1 212 ? -10.912 16.971 12.114 1.00 94.94 212 THR A CA 1
ATOM 1587 C C . THR A 1 212 ? -9.616 17.106 12.897 1.00 94.94 212 THR A C 1
ATOM 1589 O O . THR A 1 212 ? -9.481 16.545 13.980 1.00 94.94 212 THR A O 1
ATOM 1592 N N . ALA A 1 213 ? -8.660 17.857 12.355 1.00 92.38 213 ALA A N 1
ATOM 1593 C CA . ALA A 1 213 ? -7.398 18.128 13.032 1.00 92.38 213 ALA A CA 1
ATOM 1594 C C . ALA A 1 213 ? -7.580 19.161 14.154 1.00 92.38 213 ALA A C 1
ATOM 1596 O O . ALA A 1 213 ? -8.273 20.172 13.986 1.00 92.38 213 ALA A O 1
ATOM 1597 N N . LYS A 1 214 ? -6.927 18.919 15.290 1.00 88.44 214 LYS A N 1
ATOM 1598 C CA . LYS A 1 214 ? -6.816 19.848 16.415 1.00 88.44 214 LYS A CA 1
ATOM 1599 C C . LYS A 1 214 ? -5.357 20.207 16.662 1.00 88.44 214 LYS A C 1
ATOM 1601 O O . LYS A 1 214 ? -4.476 19.354 16.642 1.00 88.44 214 LYS A O 1
ATOM 1606 N N . ASP A 1 215 ? -5.122 21.490 16.912 1.00 84.62 215 ASP A N 1
ATOM 1607 C CA . ASP A 1 215 ? -3.812 22.001 17.306 1.00 84.62 215 ASP A CA 1
ATOM 1608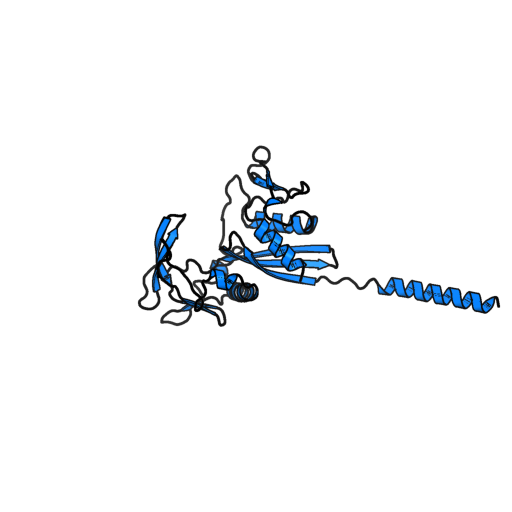 C C . ASP A 1 215 ? -3.578 21.721 18.798 1.00 84.62 215 ASP A C 1
ATOM 1610 O O . ASP A 1 215 ? -4.254 22.281 19.667 1.00 84.62 215 ASP A O 1
ATOM 1614 N N . HIS A 1 216 ? -2.604 20.856 19.082 1.00 82.56 216 HIS A N 1
ATOM 1615 C CA . HIS A 1 216 ? -2.098 20.580 20.428 1.00 82.56 216 HIS A CA 1
ATOM 1616 C C . HIS A 1 216 ? -0.621 20.956 20.589 1.00 82.56 216 HIS A C 1
ATOM 1618 O O . HIS A 1 216 ? 0.017 20.556 21.567 1.00 82.56 216 HIS A O 1
ATOM 1624 N N . SER A 1 217 ? -0.077 21.769 19.680 1.00 80.50 217 SER A N 1
ATOM 1625 C CA . SER A 1 217 ? 1.340 22.146 19.652 1.00 80.50 217 SER A CA 1
ATOM 1626 C C . SER A 1 217 ? 1.833 22.774 20.966 1.00 80.50 217 SER A C 1
ATOM 1628 O O . SER A 1 217 ? 2.988 22.592 21.352 1.00 80.50 217 SER A O 1
ATOM 1630 N N . SER A 1 218 ? 0.945 23.456 21.699 1.00 81.25 218 SER A N 1
ATOM 1631 C CA . SER A 1 218 ? 1.231 24.066 23.007 1.00 81.25 218 SER A CA 1
ATOM 1632 C C . SER A 1 218 ? 1.347 23.073 24.176 1.00 81.25 218 SER A C 1
ATOM 1634 O O . SER A 1 218 ? 1.928 23.417 25.206 1.00 81.25 218 SER A O 1
ATOM 1636 N N . VAL A 1 219 ? 0.811 21.857 24.029 1.00 82.00 219 VAL A N 1
ATOM 1637 C CA . VAL A 1 219 ? 0.811 20.800 25.058 1.00 82.00 219 VAL A CA 1
ATOM 1638 C C . VAL A 1 219 ? 1.839 19.724 24.721 1.00 82.00 219 VAL A C 1
ATOM 1640 O O . VAL A 1 219 ? 2.638 19.332 25.570 1.00 82.00 219 VAL A O 1
ATOM 1643 N N . ASN A 1 220 ? 1.835 19.260 23.473 1.00 79.75 220 ASN A N 1
ATOM 1644 C CA . ASN A 1 220 ? 2.810 18.327 22.934 1.00 79.75 220 ASN A CA 1
ATOM 1645 C C . ASN A 1 220 ? 2.936 18.572 21.431 1.00 79.75 220 ASN A C 1
ATOM 1647 O O . ASN A 1 220 ? 2.020 18.256 20.676 1.00 79.75 220 ASN A O 1
ATOM 1651 N N . ALA A 1 221 ? 4.087 19.087 20.997 1.00 81.19 221 ALA A N 1
ATOM 1652 C CA . ALA A 1 221 ? 4.342 19.361 19.587 1.00 81.19 221 ALA A CA 1
ATOM 1653 C C . ALA A 1 221 ? 4.096 18.133 18.694 1.00 81.19 221 ALA A C 1
ATOM 1655 O O . ALA A 1 221 ? 3.555 18.287 17.608 1.00 81.19 221 ALA A O 1
ATOM 1656 N N . ALA A 1 222 ? 4.403 16.917 19.161 1.00 79.88 222 ALA A N 1
ATOM 1657 C CA . ALA A 1 222 ? 4.209 15.689 18.384 1.00 79.88 222 ALA A CA 1
ATOM 1658 C C . ALA A 1 222 ? 2.732 15.332 18.123 1.00 79.88 222 ALA A C 1
ATOM 1660 O O . ALA A 1 222 ? 2.467 14.463 17.297 1.00 79.88 222 ALA A O 1
ATOM 1661 N N . LEU A 1 223 ? 1.798 15.976 18.832 1.00 80.69 223 LEU A N 1
ATOM 1662 C CA . LEU A 1 223 ? 0.347 15.836 18.667 1.00 80.69 223 LEU A CA 1
ATOM 1663 C C . LEU A 1 223 ? -0.272 17.038 17.945 1.00 80.69 223 LEU A C 1
ATOM 1665 O O . LEU A 1 223 ? -1.493 17.199 17.938 1.00 80.69 223 LEU A O 1
ATOM 1669 N N . ASP A 1 224 ? 0.552 17.907 17.360 1.00 82.56 224 ASP A N 1
ATOM 1670 C CA . ASP A 1 224 ? 0.050 18.926 16.455 1.00 82.56 224 ASP A CA 1
ATOM 1671 C C . ASP A 1 224 ? -0.699 18.250 15.294 1.00 82.56 224 ASP A C 1
ATOM 1673 O O . ASP A 1 224 ? -0.197 17.314 14.668 1.00 82.56 224 ASP A O 1
ATOM 1677 N N . ASN A 1 225 ? -1.918 18.713 15.025 1.00 85.81 225 ASN A N 1
ATOM 1678 C CA . ASN A 1 225 ? -2.869 18.103 14.092 1.00 85.81 225 ASN A CA 1
ATOM 1679 C C . ASN A 1 225 ? -3.390 16.712 14.497 1.00 85.81 225 ASN A C 1
ATOM 1681 O O . ASN A 1 225 ? -3.764 15.927 13.623 1.00 85.81 225 ASN A O 1
ATOM 1685 N N . GLU A 1 226 ? -3.461 16.402 15.796 1.00 91.69 226 GLU A N 1
ATOM 1686 C CA . GLU A 1 226 ? -4.175 15.209 16.271 1.00 91.69 226 GLU A CA 1
ATOM 1687 C C . GLU A 1 226 ? -5.615 15.208 15.744 1.00 91.69 226 GLU A C 1
ATOM 1689 O O . GLU A 1 226 ? -6.337 16.207 15.831 1.00 91.69 226 GLU A O 1
ATOM 1694 N N . LEU A 1 227 ? -6.027 14.077 15.177 1.00 94.00 227 LEU A N 1
ATOM 1695 C CA . LEU A 1 227 ? -7.356 13.910 14.623 1.00 94.00 227 LEU A CA 1
ATOM 1696 C C . LEU A 1 227 ? -8.361 13.560 15.715 1.00 94.00 227 LEU A C 1
ATOM 1698 O O . LEU A 1 227 ? -8.118 12.709 16.575 1.00 94.00 227 LEU A O 1
ATOM 1702 N N . VAL A 1 228 ? -9.520 14.200 15.623 1.00 95.25 228 VAL A N 1
ATOM 1703 C CA . VAL A 1 228 ? -10.687 13.985 16.473 1.00 95.25 228 VAL A CA 1
ATOM 1704 C C . VAL A 1 228 ? -11.860 13.582 15.594 1.00 95.25 228 VAL A C 1
ATOM 1706 O O . VAL A 1 228 ? -12.073 14.186 14.538 1.00 95.25 228 VAL A O 1
ATOM 1709 N N . ASP A 1 229 ? -12.602 12.566 16.021 1.00 96.50 229 ASP A N 1
ATOM 1710 C CA . ASP A 1 229 ? -13.777 12.067 15.306 1.00 96.50 229 ASP A CA 1
ATOM 1711 C C . ASP A 1 229 ? -15.012 12.983 15.463 1.00 96.50 229 ASP A C 1
ATOM 1713 O O . ASP A 1 229 ? -14.991 1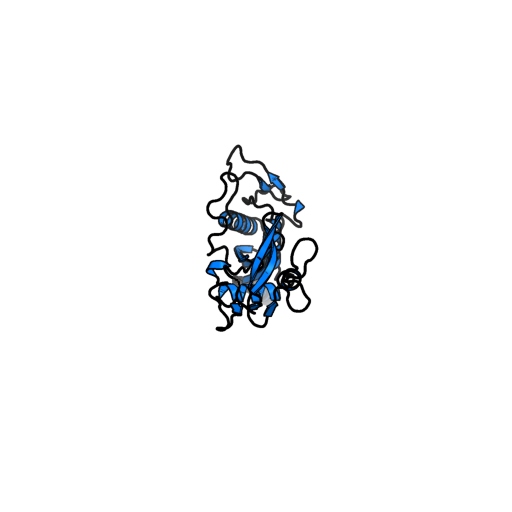3.988 16.186 1.00 96.50 229 ASP A O 1
ATOM 1717 N N . LYS A 1 230 ? -16.133 12.629 14.816 1.00 96.38 230 LYS A N 1
ATOM 1718 C CA . LYS A 1 230 ? -17.354 13.458 14.839 1.00 96.38 230 LYS A CA 1
ATOM 1719 C C . LYS A 1 230 ? -18.029 13.541 16.211 1.00 96.38 230 LYS A C 1
ATOM 1721 O O . LYS A 1 230 ? -18.863 14.420 16.427 1.00 96.38 230 LYS A O 1
ATOM 1726 N N . ASN A 1 231 ? -17.694 12.630 17.123 1.00 96.31 231 ASN A N 1
ATOM 1727 C CA . ASN A 1 231 ? -18.208 12.587 18.488 1.00 96.31 231 ASN A CA 1
ATOM 1728 C C . ASN A 1 231 ? -17.288 13.326 19.473 1.00 96.31 231 ASN A C 1
ATOM 1730 O O . ASN A 1 231 ? -17.616 13.425 20.656 1.00 96.31 231 ASN A O 1
ATOM 1734 N N . GLY A 1 232 ? -16.163 13.872 19.002 1.00 94.81 232 GLY A N 1
ATOM 1735 C CA . GLY A 1 232 ? -15.194 14.565 19.841 1.00 94.81 232 GLY A CA 1
ATOM 1736 C C . GLY A 1 232 ? -14.177 13.637 20.509 1.00 94.81 232 GLY A C 1
ATOM 1737 O O . GLY A 1 232 ? -13.537 14.065 21.468 1.00 94.81 232 GLY A O 1
ATOM 1738 N N . VAL A 1 233 ? -14.031 12.390 20.049 1.00 96.25 233 VAL A N 1
ATOM 1739 C CA . VAL A 1 233 ? -13.042 11.442 20.580 1.00 96.25 233 VAL A CA 1
ATOM 1740 C C . VAL A 1 233 ? -11.706 11.638 19.871 1.00 96.25 233 VAL A C 1
ATOM 1742 O O . VAL A 1 233 ? -11.629 11.593 18.641 1.00 96.25 233 VAL A O 1
ATOM 1745 N N . ASN A 1 234 ? -10.644 11.844 20.651 1.00 94.50 234 ASN A N 1
ATOM 1746 C CA . ASN A 1 234 ? -9.286 11.935 20.126 1.00 94.50 234 ASN A CA 1
ATOM 1747 C C . ASN A 1 234 ? -8.811 10.556 19.668 1.00 94.50 234 ASN A C 1
ATOM 1749 O O . ASN A 1 234 ? -8.897 9.576 20.404 1.00 94.50 234 ASN A O 1
ATOM 1753 N N . THR A 1 235 ? -8.266 10.504 18.461 1.00 94.81 235 THR A N 1
ATOM 1754 C CA . THR A 1 235 ? -7.801 9.259 17.839 1.00 94.81 235 THR A CA 1
ATOM 1755 C C . THR A 1 235 ? -6.347 8.941 18.183 1.00 94.81 235 THR A C 1
ATOM 1757 O O . THR A 1 235 ? -5.876 7.837 17.930 1.00 94.81 235 THR A O 1
ATOM 1760 N N . GLY A 1 236 ? -5.600 9.924 18.698 1.00 93.00 236 GLY A N 1
ATOM 1761 C CA . GLY A 1 236 ? -4.155 9.832 18.895 1.00 93.00 236 GLY A CA 1
ATOM 1762 C C . GLY A 1 236 ? -3.332 9.895 17.604 1.00 93.00 236 GLY A C 1
ATOM 1763 O O . GLY A 1 236 ? -2.113 9.991 17.683 1.00 93.00 236 GLY A O 1
ATOM 1764 N N . ALA A 1 237 ? -3.951 9.825 16.422 1.00 93.44 237 ALA A N 1
ATOM 1765 C CA . ALA A 1 237 ? -3.262 9.855 15.137 1.00 93.44 237 ALA A CA 1
ATOM 1766 C C . ALA A 1 237 ? -3.145 11.292 14.607 1.00 93.44 237 ALA A C 1
ATOM 1768 O O . ALA A 1 237 ? -4.031 12.115 14.817 1.00 93.44 237 ALA A O 1
ATOM 1769 N N . THR A 1 238 ? -2.066 11.592 13.884 1.00 91.31 238 THR A N 1
ATOM 1770 C CA . THR A 1 238 ? -1.779 12.924 13.314 1.00 91.31 238 THR A CA 1
ATOM 1771 C C . THR A 1 238 ? -1.635 12.908 11.788 1.00 91.31 238 THR A C 1
ATOM 1773 O O . THR A 1 238 ? -1.333 13.935 11.183 1.00 91.31 238 THR A O 1
ATOM 1776 N N . TRP A 1 239 ? -1.777 11.751 11.133 1.00 89.62 239 TRP A N 1
ATOM 1777 C CA . TRP A 1 239 ? -1.655 11.637 9.676 1.00 89.62 239 TRP A CA 1
ATOM 1778 C C . TRP A 1 239 ? -2.949 12.001 8.932 1.00 89.62 239 TRP A C 1
ATOM 1780 O O . TRP A 1 239 ? -4.045 11.568 9.274 1.00 89.62 239 TRP A O 1
ATOM 1790 N N . THR A 1 240 ? -2.830 12.768 7.850 1.00 86.88 240 THR A N 1
ATOM 1791 C CA . THR A 1 240 ? -3.978 13.283 7.076 1.00 86.88 240 THR A CA 1
ATOM 1792 C C . THR A 1 240 ? -4.777 12.211 6.335 1.00 86.88 240 THR A C 1
ATOM 1794 O O . THR A 1 240 ? -5.899 12.467 5.891 1.00 86.88 240 THR A O 1
ATOM 1797 N N . ASP A 1 241 ? -4.206 11.017 6.200 1.00 89.88 241 ASP A N 1
ATOM 1798 C CA . ASP A 1 241 ? -4.791 9.904 5.452 1.00 89.88 241 ASP A CA 1
ATOM 1799 C C . ASP A 1 241 ? -5.455 8.870 6.361 1.00 89.88 241 ASP A C 1
ATOM 1801 O O . ASP A 1 241 ? -5.797 7.790 5.897 1.00 89.88 241 ASP A O 1
ATOM 1805 N N . MET A 1 242 ? -5.681 9.197 7.643 1.00 93.56 242 MET A N 1
ATOM 1806 C CA . MET A 1 242 ? -6.308 8.302 8.626 1.00 93.56 242 MET A CA 1
ATOM 1807 C C . MET A 1 242 ? -7.568 7.608 8.103 1.00 93.56 242 MET A C 1
ATOM 1809 O O . MET A 1 242 ? -7.771 6.429 8.381 1.00 93.56 242 MET A O 1
ATOM 1813 N N . TRP A 1 243 ? -8.397 8.320 7.337 1.00 96.56 243 TRP A N 1
ATOM 1814 C CA . TRP A 1 243 ? -9.617 7.765 6.756 1.00 96.56 243 TRP A CA 1
ATOM 1815 C C . TRP A 1 243 ? -9.367 6.517 5.897 1.00 96.56 243 TRP A C 1
ATOM 1817 O O . TRP A 1 243 ? -10.133 5.558 5.988 1.00 96.56 243 TRP A O 1
ATOM 1827 N N . ASP A 1 244 ? -8.295 6.496 5.104 1.00 97.44 244 ASP A N 1
ATOM 1828 C CA . ASP A 1 244 ? -7.981 5.366 4.225 1.00 97.44 244 ASP A CA 1
ATOM 1829 C C . ASP A 1 244 ? -7.715 4.099 5.060 1.00 97.44 244 ASP A C 1
ATOM 1831 O O . ASP A 1 244 ? -8.196 3.015 4.741 1.00 97.44 244 ASP A O 1
ATOM 1835 N N . TYR A 1 245 ? -7.015 4.247 6.188 1.00 97.62 245 TYR A N 1
ATOM 1836 C CA . TYR A 1 245 ? -6.722 3.154 7.117 1.00 97.62 245 TYR A CA 1
ATOM 1837 C C . TYR A 1 245 ? -7.942 2.734 7.937 1.00 97.62 245 TYR A C 1
ATOM 1839 O O . TYR A 1 245 ? -8.204 1.544 8.093 1.00 97.62 245 TYR A O 1
ATOM 1847 N N . PHE A 1 246 ? -8.690 3.711 8.457 1.00 98.31 246 PHE A N 1
ATOM 1848 C CA . PHE A 1 246 ? -9.890 3.478 9.255 1.00 98.31 246 PHE A CA 1
ATOM 1849 C C . PHE A 1 246 ? -10.950 2.718 8.449 1.00 98.31 246 PHE A C 1
ATOM 1851 O O . PHE A 1 246 ? -11.446 1.691 8.904 1.00 98.31 246 PHE A O 1
ATOM 1858 N N . SER A 1 247 ? -11.237 3.172 7.226 1.00 98.00 247 SER A N 1
ATOM 1859 C CA . SER A 1 247 ? -12.211 2.518 6.343 1.00 98.00 247 SER A CA 1
ATOM 1860 C C . SER A 1 247 ? -11.760 1.122 5.898 1.00 98.00 247 SER A C 1
ATOM 1862 O O . SER A 1 247 ? -12.589 0.230 5.726 1.00 98.00 247 SER A O 1
ATOM 1864 N N . LEU A 1 248 ? -10.450 0.878 5.764 1.00 98.56 248 LEU A N 1
ATOM 1865 C CA . LEU A 1 248 ? -9.941 -0.459 5.459 1.00 98.56 248 LEU A CA 1
ATOM 1866 C C . LEU A 1 248 ? -10.056 -1.421 6.657 1.00 98.56 248 LEU A C 1
ATOM 1868 O O . LEU A 1 248 ? -10.380 -2.594 6.464 1.00 98.56 248 LEU A O 1
ATOM 1872 N N . LEU A 1 249 ? -9.835 -0.939 7.885 1.00 98.69 249 LEU A N 1
ATOM 1873 C CA . LEU A 1 249 ? -10.102 -1.706 9.110 1.00 98.69 249 LEU A CA 1
ATOM 1874 C C . LEU A 1 249 ? -11.594 -2.025 9.260 1.00 98.69 249 LEU A C 1
ATOM 1876 O O . LEU A 1 249 ? -11.935 -3.152 9.618 1.00 98.69 249 LEU A O 1
ATOM 1880 N N . GLU A 1 250 ? -12.473 -1.071 8.945 1.00 98.38 250 GLU A N 1
ATOM 1881 C CA . GLU A 1 250 ? -13.928 -1.272 8.947 1.00 98.38 250 GLU A CA 1
ATOM 1882 C C . GLU A 1 250 ? -14.315 -2.363 7.948 1.00 98.38 250 GLU A C 1
ATOM 1884 O O . GLU A 1 250 ? -14.952 -3.352 8.306 1.00 98.38 250 GLU A O 1
ATOM 1889 N N . LYS A 1 251 ? -13.795 -2.268 6.722 1.00 98.31 251 LYS A N 1
ATOM 1890 C CA . LYS A 1 251 ? -13.976 -3.292 5.694 1.00 98.31 251 LYS A CA 1
ATOM 1891 C C . LYS A 1 251 ? -13.486 -4.674 6.142 1.00 98.31 251 LYS A C 1
ATOM 1893 O O . LYS A 1 251 ? -14.104 -5.676 5.794 1.00 98.31 251 LYS A O 1
ATOM 1898 N N . ALA A 1 252 ? -12.380 -4.762 6.886 1.00 98.38 252 ALA A N 1
ATOM 1899 C CA . ALA A 1 252 ? -11.921 -6.032 7.452 1.00 98.38 252 ALA A CA 1
ATOM 1900 C C . ALA A 1 252 ? -12.904 -6.569 8.504 1.00 98.38 252 ALA A C 1
ATOM 1902 O O . ALA A 1 252 ? -13.191 -7.762 8.510 1.00 98.38 252 ALA A O 1
ATOM 1903 N N . TYR A 1 253 ? -13.446 -5.704 9.361 1.00 97.88 253 TYR A N 1
ATOM 1904 C CA . TYR A 1 253 ? -14.418 -6.067 10.395 1.00 97.88 253 TYR A CA 1
ATOM 1905 C C . TYR A 1 253 ? -15.749 -6.591 9.834 1.00 97.88 253 TYR A C 1
ATOM 1907 O O . TYR A 1 253 ? -16.328 -7.519 10.409 1.00 97.88 253 TYR A O 1
ATOM 1915 N N . GLU A 1 254 ? -16.200 -6.037 8.708 1.00 95.88 254 GLU A N 1
ATOM 1916 C CA . GLU A 1 254 ? -17.465 -6.377 8.042 1.00 95.88 254 GLU A CA 1
ATOM 1917 C C . GLU A 1 254 ? -17.473 -7.721 7.291 1.00 95.88 254 GLU A C 1
ATOM 1919 O O . GLU A 1 254 ? -18.550 -8.190 6.914 1.00 95.88 254 GLU A O 1
ATOM 1924 N N . LYS A 1 255 ? -16.309 -8.341 7.062 1.00 93.12 255 LYS A N 1
ATOM 1925 C CA . LYS A 1 255 ? -16.209 -9.665 6.416 1.00 93.12 255 LYS A CA 1
ATOM 1926 C C . LYS A 1 255 ? -16.749 -10.795 7.284 1.00 93.12 255 LYS A C 1
ATOM 1928 O O . LYS A 1 255 ? -17.214 -11.795 6.701 1.00 93.12 255 LYS A O 1
#